Protein AF-A0A7S4PIA4-F1 (afdb_monomer_lite)

Organism: Guillardia theta (NCBI:txid55529)

Structure (mmCIF, N/CA/C/O backbone):
data_AF-A0A7S4PIA4-F1
#
_entry.id   AF-A0A7S4PIA4-F1
#
loop_
_atom_site.group_PDB
_atom_site.id
_atom_site.type_symbol
_atom_site.label_atom_id
_atom_site.label_alt_id
_atom_site.label_comp_id
_atom_site.label_asym_id
_atom_site.label_entity_id
_atom_site.label_seq_id
_atom_site.pdbx_PDB_ins_code
_atom_site.Cartn_x
_atom_site.Cartn_y
_atom_site.Cartn_z
_atom_site.occupancy
_atom_site.B_iso_or_equiv
_atom_site.auth_seq_id
_atom_site.auth_comp_id
_atom_site.auth_asym_id
_atom_site.auth_atom_id
_atom_site.pdbx_PDB_model_num
ATOM 1 N N . PHE A 1 1 ? -6.331 -9.323 -5.954 1.00 91.81 1 PHE A N 1
ATOM 2 C CA . PHE A 1 1 ? -6.943 -8.012 -6.239 1.00 91.81 1 PHE A CA 1
ATOM 3 C C . PHE A 1 1 ? -7.869 -8.054 -7.460 1.00 91.81 1 PHE A C 1
ATOM 5 O O . PHE A 1 1 ? -9.053 -8.269 -7.262 1.00 91.81 1 PHE A O 1
ATOM 12 N N . ASN A 1 2 ? -7.372 -7.998 -8.706 1.00 94.00 2 ASN A N 1
ATOM 13 C CA . ASN A 1 2 ? -8.204 -7.910 -9.931 1.00 94.00 2 ASN A CA 1
ATOM 14 C C . ASN A 1 2 ? -9.262 -9.009 -10.147 1.00 94.00 2 ASN A C 1
ATOM 16 O O . ASN A 1 2 ? -10.185 -8.811 -10.931 1.00 94.00 2 ASN A O 1
ATOM 20 N N . LYS A 1 3 ? -9.094 -10.181 -9.523 1.00 93.38 3 LYS A N 1
ATOM 21 C CA . LYS A 1 3 ? -10.035 -11.311 -9.618 1.00 93.38 3 LYS A CA 1
ATOM 22 C C . LYS A 1 3 ? -11.216 -11.207 -8.646 1.00 93.38 3 LYS A C 1
ATOM 24 O O . LYS A 1 3 ? -12.128 -12.017 -8.730 1.00 93.38 3 LYS A O 1
ATOM 29 N N . VAL A 1 4 ? -11.182 -10.276 -7.693 1.00 88.50 4 VAL A N 1
ATOM 30 C CA . VAL A 1 4 ? -12.232 -10.142 -6.679 1.00 88.50 4 VAL A CA 1
ATOM 31 C C . VAL A 1 4 ? -13.284 -9.168 -7.201 1.00 88.50 4 VAL A C 1
ATOM 33 O O . VAL A 1 4 ? -13.122 -7.956 -7.107 1.00 88.50 4 VAL A O 1
ATOM 36 N N . GLU A 1 5 ? -14.353 -9.711 -7.779 1.00 82.44 5 GLU A N 1
ATOM 37 C CA . GLU A 1 5 ? -15.396 -8.941 -8.480 1.00 82.44 5 GLU A CA 1
ATOM 38 C C . GLU A 1 5 ? -16.212 -8.021 -7.562 1.00 82.44 5 GLU A C 1
ATOM 40 O O . GLU A 1 5 ? -16.793 -7.040 -8.015 1.00 82.44 5 GLU A O 1
ATOM 45 N N . THR A 1 6 ? -16.245 -8.317 -6.263 1.00 80.94 6 THR A N 1
ATOM 46 C CA . THR A 1 6 ? -16.981 -7.530 -5.266 1.00 80.94 6 THR A CA 1
ATOM 47 C C . THR A 1 6 ? -16.238 -6.276 -4.814 1.00 80.94 6 THR A C 1
ATOM 49 O O . THR A 1 6 ? -16.816 -5.468 -4.085 1.00 80.94 6 THR A O 1
ATOM 52 N N . LEU A 1 7 ? -14.973 -6.093 -5.214 1.00 84.19 7 LEU A N 1
ATOM 53 C CA . LEU A 1 7 ? -14.227 -4.888 -4.868 1.00 84.19 7 LEU A CA 1
ATOM 54 C C . LEU A 1 7 ? -14.666 -3.736 -5.784 1.00 84.19 7 LEU A C 1
ATOM 56 O O . LEU A 1 7 ? -14.512 -3.830 -7.001 1.00 84.19 7 LEU A O 1
ATOM 60 N N . PRO A 1 8 ? -15.160 -2.621 -5.227 1.00 84.25 8 PRO A N 1
ATOM 61 C CA . PRO A 1 8 ? -15.533 -1.420 -5.975 1.00 84.25 8 PRO A CA 1
ATOM 62 C C . PRO A 1 8 ? -14.283 -0.600 -6.350 1.00 84.25 8 PRO A C 1
ATOM 64 O O . PRO A 1 8 ? -14.153 0.560 -5.967 1.00 84.25 8 PRO A O 1
ATOM 67 N N . VAL A 1 9 ? -13.340 -1.234 -7.046 1.00 85.81 9 VAL A N 1
ATOM 68 C CA . VAL A 1 9 ? -12.013 -0.710 -7.408 1.00 85.81 9 VAL A CA 1
ATOM 69 C C . VAL A 1 9 ? -11.720 -0.964 -8.876 1.00 85.81 9 VAL A C 1
ATOM 71 O O . VAL A 1 9 ? -12.399 -1.750 -9.542 1.00 85.81 9 VAL A O 1
ATOM 74 N N . ARG A 1 10 ? -10.681 -0.316 -9.400 1.00 88.75 10 ARG A N 1
ATOM 75 C CA . ARG A 1 10 ? -10.236 -0.547 -10.776 1.00 88.75 10 ARG A CA 1
ATOM 76 C C . ARG A 1 10 ? -9.237 -1.676 -10.867 1.00 88.75 10 ARG A C 1
ATOM 78 O O . ARG A 1 10 ? -8.544 -2.002 -9.909 1.00 88.75 10 ARG A O 1
ATOM 85 N N . LYS A 1 11 ? -9.188 -2.288 -12.049 1.00 91.31 11 LYS A N 1
ATOM 86 C CA . LYS A 1 11 ? -8.146 -3.261 -12.358 1.00 91.31 11 LYS A CA 1
ATOM 87 C C . LYS A 1 11 ? -6.815 -2.530 -12.436 1.00 91.31 11 LYS A C 1
ATOM 89 O O . LYS A 1 11 ? -6.721 -1.500 -13.098 1.00 91.31 11 LYS A O 1
ATOM 94 N N . VAL A 1 12 ? -5.820 -3.098 -11.774 1.00 93.88 12 VAL A N 1
ATOM 95 C CA . VAL A 1 12 ? -4.463 -2.556 -11.699 1.00 93.88 12 VAL A CA 1
ATOM 96 C C . VAL A 1 12 ? -3.487 -3.479 -12.414 1.00 93.88 12 VAL A C 1
ATOM 98 O O . VAL A 1 12 ? -3.723 -4.683 -12.523 1.00 93.88 12 VAL A O 1
ATOM 101 N N . GLU A 1 13 ? -2.379 -2.937 -12.881 1.00 95.12 13 GLU A N 1
ATOM 102 C CA . GLU A 1 13 ? -1.274 -3.683 -13.474 1.00 95.12 13 GLU A CA 1
ATOM 103 C C . GLU A 1 13 ? -0.003 -3.323 -12.712 1.00 95.12 13 GLU A C 1
ATOM 105 O O . GLU A 1 13 ? 0.310 -2.146 -12.587 1.00 95.12 13 GLU A O 1
ATOM 110 N N . LEU A 1 14 ? 0.711 -4.323 -12.192 1.00 94.12 14 LEU A N 1
ATOM 111 C CA . LEU A 1 14 ? 2.090 -4.134 -11.747 1.00 94.12 14 LEU A CA 1
ATOM 112 C C . LEU A 1 14 ? 2.987 -4.451 -12.937 1.00 94.12 14 LEU A C 1
ATOM 114 O O . LEU A 1 14 ? 2.878 -5.546 -13.505 1.00 94.12 14 LEU A O 1
ATOM 118 N N . LEU A 1 15 ? 3.824 -3.498 -13.339 1.00 94.50 15 LEU A N 1
ATOM 119 C CA . LEU A 1 15 ? 4.751 -3.709 -14.438 1.00 94.50 15 LEU A CA 1
ATOM 120 C C . LEU A 1 15 ? 5.713 -4.845 -14.101 1.00 94.50 15 LEU A C 1
ATOM 122 O O . LEU A 1 15 ? 6.146 -5.028 -12.965 1.00 94.50 15 LEU A O 1
ATOM 126 N N . ARG A 1 16 ? 6.042 -5.628 -15.125 1.00 92.31 16 ARG A N 1
ATOM 127 C CA . ARG A 1 16 ? 7.099 -6.627 -15.018 1.00 92.31 16 ARG A CA 1
ATOM 128 C C . ARG A 1 16 ? 8.432 -5.931 -15.240 1.00 92.31 16 ARG A C 1
ATOM 130 O O . ARG A 1 16 ? 8.596 -5.281 -16.269 1.00 92.31 16 ARG A O 1
ATOM 137 N N . ALA A 1 17 ? 9.363 -6.143 -14.323 1.00 90.88 17 ALA A N 1
ATOM 138 C CA . ALA A 1 17 ? 10.766 -5.828 -14.522 1.00 90.88 17 ALA A CA 1
ATOM 139 C C . ALA A 1 17 ? 11.531 -7.094 -14.936 1.00 90.88 17 ALA A C 1
ATOM 141 O O . ALA A 1 17 ? 11.165 -8.211 -14.557 1.00 90.88 17 ALA A O 1
ATOM 142 N N . CYS A 1 18 ? 12.595 -6.925 -15.711 1.00 93.56 18 CYS A N 1
ATOM 143 C CA . CYS A 1 18 ? 13.596 -7.959 -15.949 1.00 93.56 18 CYS A CA 1
ATOM 144 C C . CYS A 1 18 ? 14.993 -7.418 -15.656 1.00 93.56 18 CYS A C 1
ATOM 146 O O . CYS A 1 18 ? 15.260 -6.235 -15.864 1.00 93.56 18 CYS A O 1
ATOM 148 N N . VAL A 1 19 ? 15.885 -8.302 -15.213 1.00 93.62 19 VAL A N 1
ATOM 149 C CA . VAL A 1 19 ? 17.307 -7.988 -15.077 1.00 93.62 19 VAL A CA 1
ATOM 150 C C . VAL A 1 19 ? 17.965 -8.141 -16.446 1.00 93.62 19 VAL A C 1
ATOM 152 O O . VAL A 1 19 ? 17.811 -9.172 -17.101 1.00 93.62 19 VAL A O 1
ATOM 155 N N . LEU A 1 20 ? 18.667 -7.102 -16.883 1.00 92.50 20 LEU A N 1
ATOM 156 C CA . LEU A 1 20 ? 19.499 -7.092 -18.074 1.00 92.50 20 LEU A CA 1
ATOM 157 C C . LEU A 1 20 ? 20.960 -7.014 -17.644 1.00 92.50 20 LEU A C 1
ATOM 159 O O . LEU A 1 20 ? 21.358 -6.076 -16.959 1.00 92.50 20 LEU A O 1
ATOM 163 N N . GLU A 1 21 ? 21.747 -7.981 -18.087 1.00 92.12 21 GLU A N 1
ATOM 164 C CA . GLU A 1 21 ? 23.192 -7.992 -17.908 1.00 92.12 21 GLU A CA 1
ATOM 165 C C . GLU A 1 21 ? 23.873 -7.469 -19.173 1.00 92.12 21 GLU A C 1
ATOM 167 O O . GLU A 1 21 ? 23.553 -7.895 -20.285 1.00 92.12 21 GLU A O 1
ATOM 172 N N . MET A 1 22 ? 24.787 -6.515 -19.006 1.00 85.50 22 MET A N 1
ATOM 173 C CA . MET A 1 22 ? 25.505 -5.875 -20.103 1.00 85.50 22 MET A CA 1
ATOM 174 C C . MET A 1 22 ? 27.016 -6.021 -19.905 1.00 85.50 22 MET A C 1
ATOM 176 O O . MET A 1 22 ? 27.578 -5.548 -18.917 1.00 85.50 22 MET A O 1
ATOM 180 N N . GLU A 1 23 ? 27.682 -6.613 -20.894 1.00 78.56 23 GLU A N 1
ATOM 181 C CA . GLU A 1 23 ? 29.137 -6.802 -20.936 1.00 78.56 23 GLU A CA 1
ATOM 182 C C . GLU A 1 23 ? 29.754 -5.841 -21.961 1.00 78.56 23 GLU A C 1
ATOM 184 O O . GLU A 1 23 ? 29.823 -6.148 -23.150 1.00 78.56 23 GLU A O 1
ATOM 189 N N . TRP A 1 24 ? 30.091 -4.617 -21.539 1.00 69.94 24 TRP A N 1
ATOM 190 C CA . TRP A 1 24 ? 30.536 -3.578 -22.483 1.00 69.94 24 TRP A CA 1
ATOM 191 C C . TRP A 1 24 ? 32.041 -3.301 -22.413 1.00 69.94 24 TRP A C 1
ATOM 193 O O . TRP A 1 24 ? 32.627 -3.108 -23.471 1.00 69.94 24 TRP A O 1
ATOM 203 N N . ASP A 1 25 ? 32.663 -3.309 -21.224 1.00 64.50 25 ASP A N 1
ATOM 204 C CA . ASP A 1 25 ? 34.140 -3.291 -21.062 1.00 64.50 25 ASP A CA 1
ATOM 205 C C . ASP A 1 25 ? 34.617 -3.379 -19.584 1.00 64.50 25 ASP A C 1
ATOM 207 O O . ASP A 1 25 ? 35.729 -2.970 -19.247 1.00 64.50 25 ASP A O 1
ATOM 211 N N . SER A 1 26 ? 33.770 -3.815 -18.640 1.00 64.81 26 SER A N 1
ATOM 212 C CA . SER A 1 26 ? 34.097 -3.832 -17.202 1.00 64.81 26 SER A CA 1
ATOM 213 C C . SER A 1 26 ? 34.467 -5.230 -16.711 1.00 64.81 26 SER A C 1
ATOM 215 O O . SER A 1 26 ? 33.904 -6.223 -17.155 1.00 64.81 26 SER A O 1
ATOM 217 N N . ALA A 1 27 ? 35.385 -5.310 -15.739 1.00 74.62 27 ALA A N 1
ATOM 218 C CA . ALA A 1 27 ? 35.777 -6.570 -15.092 1.00 74.62 27 ALA A CA 1
ATOM 219 C C . ALA A 1 27 ? 34.631 -7.252 -14.314 1.00 74.62 27 ALA A C 1
ATOM 221 O O . ALA A 1 27 ? 34.761 -8.410 -13.929 1.00 74.62 27 ALA A O 1
ATOM 222 N N . LEU A 1 28 ? 33.533 -6.528 -14.076 1.00 79.12 28 LEU A N 1
ATOM 223 C CA . LEU A 1 28 ? 32.305 -7.028 -13.469 1.00 79.12 28 LEU A CA 1
ATOM 224 C C . LEU A 1 28 ? 31.117 -6.730 -14.395 1.00 79.12 28 LEU A C 1
ATOM 226 O O . LEU A 1 28 ? 31.091 -5.644 -14.991 1.00 79.12 28 LEU A O 1
ATOM 230 N N . PRO A 1 29 ? 30.146 -7.649 -14.512 1.00 81.38 29 PRO A N 1
ATOM 231 C CA . PRO A 1 29 ? 28.940 -7.425 -15.298 1.00 81.38 29 PRO A CA 1
ATOM 232 C C . PRO A 1 29 ? 28.111 -6.277 -14.715 1.00 81.38 29 PRO A C 1
ATOM 234 O O . PRO A 1 29 ? 27.964 -6.151 -13.499 1.00 81.38 29 PRO A O 1
ATOM 237 N N . GLN A 1 30 ? 27.571 -5.418 -15.583 1.00 86.31 30 GLN A N 1
ATOM 238 C CA . GLN A 1 30 ? 26.649 -4.361 -15.167 1.00 86.31 30 GLN A CA 1
ATOM 239 C C . GLN A 1 30 ? 25.216 -4.874 -15.278 1.00 86.31 30 GLN A C 1
ATOM 241 O O . GLN A 1 30 ? 24.756 -5.214 -16.370 1.00 86.31 30 GLN A O 1
ATOM 246 N N . LEU A 1 31 ? 24.525 -4.927 -14.139 1.00 89.31 31 LEU A N 1
ATOM 247 C CA . LEU A 1 31 ? 23.130 -5.339 -14.049 1.00 89.31 31 LEU A CA 1
ATOM 248 C C . LEU A 1 31 ? 22.215 -4.113 -14.057 1.00 89.31 31 LEU A C 1
ATOM 250 O O . LEU A 1 31 ? 22.428 -3.152 -13.319 1.00 89.31 31 LEU A O 1
ATOM 254 N N . TYR A 1 32 ? 21.169 -4.173 -14.871 1.00 88.81 32 TYR A N 1
ATOM 255 C CA . TYR A 1 32 ? 20.140 -3.147 -14.978 1.00 88.81 32 TYR A CA 1
ATOM 256 C C . TYR A 1 32 ? 18.768 -3.768 -14.768 1.00 88.81 32 TYR A C 1
ATOM 258 O O . TYR A 1 32 ? 18.503 -4.871 -15.239 1.00 88.81 32 TYR A O 1
ATOM 266 N N . LEU A 1 33 ? 17.866 -3.033 -14.128 1.00 91.19 33 LEU A N 1
ATOM 267 C CA . LEU A 1 33 ? 16.444 -3.349 -14.167 1.00 91.19 33 LEU A CA 1
ATOM 268 C C . LEU A 1 33 ? 15.815 -2.627 -15.355 1.00 91.19 33 LEU A C 1
ATOM 270 O O . LEU A 1 33 ? 15.993 -1.423 -15.535 1.00 91.19 33 LEU A O 1
ATOM 274 N N . VAL A 1 34 ? 15.096 -3.381 -16.179 1.00 93.62 34 VAL A N 1
ATOM 275 C CA . VAL A 1 34 ? 14.397 -2.865 -17.355 1.00 93.62 34 VAL A CA 1
ATOM 276 C C . VAL A 1 34 ? 12.913 -3.160 -17.215 1.00 93.62 34 VAL A C 1
ATOM 278 O O . VAL A 1 34 ? 12.515 -4.285 -16.913 1.00 93.62 34 VAL A O 1
ATOM 281 N N . GLU A 1 35 ? 12.094 -2.149 -17.474 1.00 94.06 35 GLU A N 1
ATOM 282 C CA . GLU A 1 35 ? 10.637 -2.206 -17.407 1.00 94.06 35 GLU A CA 1
ATOM 283 C C . GLU A 1 35 ? 10.003 -1.550 -18.646 1.00 94.06 35 GLU A C 1
ATOM 285 O O . GLU A 1 35 ? 10.649 -0.744 -19.326 1.00 94.06 35 GLU A O 1
ATOM 290 N N . PRO A 1 36 ? 8.741 -1.875 -18.980 1.00 92.88 36 PRO A N 1
ATOM 291 C CA . PRO A 1 36 ? 8.010 -1.161 -20.016 1.00 92.88 36 PRO A CA 1
ATOM 292 C C . PRO A 1 36 ? 7.906 0.334 -19.704 1.00 92.88 36 PRO A C 1
ATOM 294 O O . PRO A 1 36 ? 7.438 0.723 -18.637 1.00 92.88 36 PRO A O 1
ATOM 297 N N . PHE A 1 37 ? 8.262 1.178 -20.672 1.00 90.31 37 PHE A N 1
ATOM 298 C CA . PHE A 1 37 ? 8.067 2.616 -20.534 1.00 90.31 37 PHE A CA 1
ATOM 299 C C . PHE A 1 37 ? 6.570 2.952 -20.426 1.00 90.31 37 PHE A C 1
ATOM 301 O O . PHE A 1 37 ? 5.754 2.526 -21.249 1.00 90.31 37 PHE A O 1
ATOM 308 N N . LEU A 1 38 ? 6.207 3.737 -19.411 1.00 86.38 38 LEU A N 1
ATOM 309 C CA . LEU A 1 38 ? 4.844 4.222 -19.200 1.00 86.38 38 LEU A CA 1
ATOM 310 C C . LEU A 1 38 ? 4.529 5.382 -20.161 1.00 86.38 38 LEU A C 1
ATOM 312 O O . LEU A 1 38 ? 4.518 6.552 -19.769 1.00 86.38 38 LEU A O 1
ATOM 316 N N . ASP A 1 39 ? 4.265 5.050 -21.426 1.00 80.31 39 ASP A N 1
ATOM 317 C CA . ASP A 1 39 ? 3.941 5.999 -22.501 1.00 80.31 39 ASP A CA 1
ATOM 318 C C . ASP A 1 39 ? 2.448 6.348 -22.550 1.00 80.31 39 ASP A C 1
ATOM 320 O O . ASP A 1 39 ? 1.719 6.027 -23.490 1.00 80.31 39 ASP A O 1
ATOM 324 N N . ASP A 1 40 ? 1.950 6.970 -21.489 1.00 74.81 40 ASP A N 1
ATOM 325 C CA . ASP A 1 40 ? 0.687 7.687 -21.565 1.00 74.81 40 ASP A CA 1
ATOM 326 C C . ASP A 1 40 ? 0.866 9.135 -21.091 1.00 74.81 40 ASP A C 1
ATOM 328 O O . ASP A 1 40 ? 1.781 9.467 -20.330 1.00 74.81 40 ASP A O 1
ATOM 332 N N . ASN A 1 41 ? 0.001 10.022 -21.581 1.00 79.44 41 ASN A N 1
ATOM 333 C CA . ASN A 1 41 ? 0.046 11.452 -21.264 1.00 79.44 41 ASN A CA 1
ATOM 334 C C . ASN A 1 41 ? -0.431 11.764 -19.833 1.00 79.44 41 ASN A C 1
ATOM 336 O O . ASN A 1 41 ? -0.645 12.933 -19.507 1.00 79.44 41 ASN A O 1
ATOM 340 N N . THR A 1 42 ? -0.644 10.755 -18.981 1.00 76.06 42 THR A N 1
ATOM 341 C CA . THR A 1 42 ? -1.002 10.991 -17.583 1.00 76.06 42 THR A CA 1
ATOM 342 C C . THR A 1 42 ? 0.256 11.275 -16.756 1.00 76.06 42 THR A C 1
ATOM 344 O O . THR A 1 42 ? 1.348 10.787 -17.073 1.00 76.06 42 THR A O 1
ATOM 347 N N . PRO A 1 43 ? 0.159 12.116 -15.714 1.00 75.88 43 PRO A N 1
ATOM 348 C CA . PRO A 1 43 ? 1.290 12.357 -14.833 1.00 75.88 43 PRO A CA 1
ATOM 349 C C . PRO A 1 43 ? 1.653 11.080 -14.068 1.00 75.88 43 PRO A C 1
ATOM 351 O O . PRO A 1 43 ? 0.776 10.315 -13.661 1.00 75.88 43 PRO A O 1
ATOM 354 N N . PHE A 1 44 ? 2.951 10.875 -13.844 1.00 80.88 44 PHE A N 1
ATOM 355 C CA . PHE A 1 44 ? 3.420 9.883 -12.881 1.00 80.88 44 PHE A CA 1
ATOM 356 C C . PHE A 1 44 ? 3.054 10.344 -11.468 1.00 80.88 44 PHE A C 1
ATOM 358 O O . PHE A 1 44 ? 3.205 11.520 -11.129 1.00 80.88 44 PHE A O 1
ATOM 365 N N . ARG A 1 45 ? 2.551 9.420 -10.655 1.00 78.81 45 ARG A N 1
ATOM 366 C CA . ARG A 1 45 ? 1.971 9.688 -9.343 1.00 78.81 45 ARG A CA 1
ATOM 367 C C . ARG A 1 45 ? 2.451 8.668 -8.321 1.00 78.81 45 ARG A C 1
ATOM 369 O O . ARG A 1 45 ? 2.507 7.483 -8.625 1.00 78.81 45 ARG A O 1
ATOM 376 N N . LYS A 1 46 ? 2.750 9.132 -7.106 1.00 79.38 46 LYS A N 1
ATOM 377 C CA . LYS A 1 46 ? 3.056 8.292 -5.939 1.00 79.38 46 LYS A CA 1
ATOM 378 C C . LYS A 1 46 ? 1.869 8.379 -4.983 1.00 79.38 46 LYS A C 1
ATOM 380 O O . LYS A 1 46 ? 1.581 9.441 -4.436 1.00 79.38 46 LYS A O 1
ATOM 385 N N . PHE A 1 47 ? 1.125 7.284 -4.863 1.00 79.19 47 PHE A N 1
ATOM 386 C CA . PHE A 1 47 ? -0.180 7.235 -4.195 1.00 79.19 47 PHE A CA 1
ATOM 387 C C . PHE A 1 47 ? -0.072 6.954 -2.695 1.00 79.19 47 PHE A C 1
ATOM 389 O O . PHE A 1 47 ? -0.894 7.432 -1.910 1.00 79.19 47 PHE A O 1
ATOM 396 N N . ASN A 1 48 ? 0.950 6.199 -2.301 1.00 81.00 48 ASN A N 1
ATOM 397 C CA . ASN A 1 48 ? 1.402 6.051 -0.926 1.00 81.00 48 ASN A CA 1
ATOM 398 C C . ASN A 1 48 ? 2.926 5.882 -0.901 1.00 81.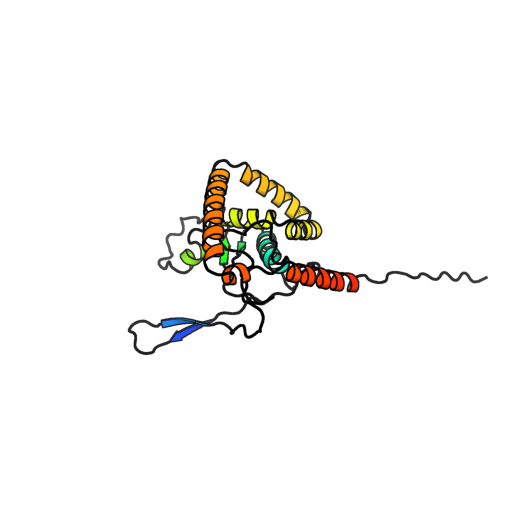00 48 ASN A C 1
ATOM 400 O O . ASN A 1 48 ? 3.560 5.794 -1.948 1.00 81.00 48 ASN A O 1
ATOM 404 N N . ASN A 1 49 ? 3.513 5.898 0.292 1.00 77.00 49 ASN A N 1
ATOM 405 C CA . ASN A 1 49 ? 4.945 5.700 0.483 1.00 77.00 49 ASN A CA 1
ATOM 406 C C . ASN A 1 49 ? 5.192 4.431 1.305 1.00 77.00 49 ASN A C 1
ATOM 408 O O . ASN A 1 49 ? 4.295 3.966 2.013 1.00 77.00 49 ASN A O 1
ATOM 412 N N . ASN A 1 50 ? 6.412 3.911 1.245 1.00 71.25 50 ASN A N 1
ATOM 413 C CA . ASN A 1 50 ? 6.865 2.807 2.084 1.00 71.25 50 ASN A CA 1
ATOM 414 C C . ASN A 1 50 ? 7.051 3.205 3.552 1.00 71.25 50 ASN A C 1
ATOM 416 O O . ASN A 1 50 ? 6.984 2.350 4.424 1.00 71.25 50 ASN A O 1
ATOM 420 N N . GLU A 1 51 ? 7.231 4.489 3.845 1.00 68.75 51 GLU A N 1
ATOM 421 C CA . GLU A 1 51 ? 7.347 4.952 5.225 1.00 68.75 51 GLU A CA 1
ATOM 422 C C . GLU A 1 51 ? 6.040 5.519 5.766 1.00 68.75 51 GLU A C 1
ATOM 424 O O . GLU A 1 51 ? 5.626 5.233 6.881 1.00 68.75 51 GLU A O 1
ATOM 429 N N . TYR A 1 52 ? 5.375 6.374 4.996 1.00 69.44 52 TYR A N 1
ATOM 430 C CA . TYR A 1 52 ? 4.286 7.186 5.520 1.00 69.44 52 TYR A CA 1
ATOM 431 C C . TYR A 1 52 ? 3.310 7.599 4.433 1.00 69.44 52 TYR A C 1
ATOM 433 O O . TYR A 1 52 ? 3.701 8.067 3.367 1.00 69.44 52 TYR A O 1
ATOM 441 N N . VAL A 1 53 ? 2.020 7.518 4.741 1.00 63.09 53 VAL A N 1
ATOM 442 C CA . VAL A 1 53 ? 0.975 8.057 3.874 1.00 63.09 53 VAL A CA 1
ATOM 443 C C . VAL A 1 53 ? 0.565 9.430 4.405 1.00 63.09 53 VAL A C 1
ATOM 445 O O . VAL A 1 53 ? 0.043 9.500 5.520 1.00 63.09 53 VAL A O 1
ATOM 448 N N . PRO A 1 54 ? 0.773 10.530 3.651 1.00 56.81 54 PRO A N 1
ATOM 449 C CA . PRO A 1 54 ? 0.252 11.836 4.030 1.00 56.81 54 PRO A CA 1
ATOM 450 C C . PRO A 1 54 ? -1.260 11.768 4.253 1.00 56.81 54 PRO A C 1
ATOM 452 O O . PRO A 1 54 ? -2.025 11.402 3.363 1.00 56.81 54 PRO A O 1
ATOM 455 N N . GLY A 1 55 ? -1.686 12.086 5.475 1.00 53.97 55 GLY A N 1
ATOM 456 C CA . GLY A 1 55 ? -3.089 12.011 5.870 1.00 53.97 55 GLY A CA 1
ATOM 457 C C . GLY A 1 55 ? -4.013 13.011 5.152 1.00 53.97 55 GLY A C 1
ATOM 458 O O . GLY A 1 55 ? -3.585 14.001 4.560 1.00 53.97 55 GLY A O 1
ATOM 459 N N . GLN A 1 56 ? -5.318 12.742 5.287 1.00 45.44 56 GLN A N 1
ATOM 460 C CA . GLN A 1 56 ? -6.514 13.473 4.816 1.00 45.44 56 GLN A CA 1
ATOM 461 C C . GLN A 1 56 ? -6.715 13.684 3.313 1.00 45.44 56 GLN A C 1
ATOM 463 O O . GLN A 1 56 ? -7.869 13.760 2.889 1.00 45.44 56 GLN A O 1
ATOM 468 N N . GLN A 1 57 ? -5.666 13.727 2.501 1.00 45.00 57 GLN A N 1
ATOM 469 C CA . GLN A 1 57 ? -5.815 13.740 1.049 1.00 45.00 57 GLN A CA 1
ATOM 470 C C . GLN A 1 57 ? -5.750 12.299 0.560 1.00 45.00 57 GLN A C 1
ATOM 472 O O . GLN A 1 57 ? -4.709 11.805 0.146 1.00 45.00 57 GLN A O 1
ATOM 477 N N . ALA A 1 58 ? -6.875 11.589 0.680 1.00 47.41 58 ALA A N 1
ATOM 478 C CA . ALA A 1 58 ? -7.044 10.371 -0.092 1.00 47.41 58 ALA A CA 1
ATOM 479 C C . ALA A 1 58 ? -6.916 10.768 -1.560 1.00 47.41 58 ALA A C 1
ATOM 481 O O . ALA A 1 58 ? -7.603 11.660 -2.046 1.00 47.41 58 ALA A O 1
ATOM 482 N N . VAL A 1 59 ? -5.955 10.155 -2.218 1.00 63.81 59 VAL A N 1
ATOM 483 C CA . VAL A 1 59 ? -5.549 10.552 -3.553 1.00 63.81 59 VAL A CA 1
ATOM 484 C C . VAL A 1 59 ? -6.383 9.795 -4.575 1.00 63.81 59 VAL A C 1
ATOM 486 O O . VAL A 1 59 ? -6.951 10.381 -5.486 1.00 63.81 59 VAL A O 1
ATOM 489 N N . GLN A 1 60 ? -6.506 8.487 -4.351 1.00 72.81 60 GLN A N 1
ATOM 490 C CA . GLN A 1 60 ? -7.357 7.529 -5.048 1.00 72.81 60 GLN A CA 1
ATOM 491 C C . GLN A 1 60 ? -7.547 6.325 -4.109 1.00 72.81 60 GLN A C 1
ATOM 493 O O . GLN A 1 60 ? -6.624 5.955 -3.377 1.00 72.81 60 GLN A O 1
ATOM 498 N N . ASN A 1 61 ? -8.725 5.704 -4.100 1.00 84.19 61 ASN A N 1
ATOM 499 C CA . ASN A 1 61 ? -9.006 4.566 -3.222 1.00 84.19 61 ASN A CA 1
ATOM 500 C C . ASN A 1 61 ? -8.378 3.271 -3.756 1.00 84.19 61 ASN A C 1
ATOM 502 O O . ASN A 1 61 ? -7.887 2.476 -2.966 1.00 84.19 61 ASN A O 1
ATOM 506 N N . THR A 1 62 ? -8.356 3.049 -5.070 1.00 89.94 62 THR A N 1
ATOM 507 C CA . THR A 1 62 ? -7.878 1.805 -5.700 1.00 89.94 62 THR A CA 1
ATOM 508 C C . THR A 1 62 ? -6.414 1.493 -5.352 1.00 89.94 62 THR A C 1
ATOM 510 O O . THR A 1 62 ? -6.168 0.376 -4.889 1.00 89.94 62 THR A O 1
ATOM 513 N N . PRO A 1 63 ? -5.447 2.427 -5.493 1.00 89.12 63 PRO A N 1
ATOM 514 C CA . PRO A 1 63 ? -4.050 2.183 -5.119 1.00 89.12 63 PRO A CA 1
ATOM 515 C C . PRO A 1 63 ? -3.884 1.863 -3.627 1.00 89.12 63 PRO A C 1
ATOM 517 O O . PRO A 1 63 ? -3.188 0.925 -3.256 1.00 89.12 63 PRO A O 1
ATOM 520 N N . ASN A 1 64 ? -4.583 2.588 -2.753 1.00 89.69 64 ASN A N 1
ATOM 521 C CA . ASN A 1 64 ? -4.459 2.406 -1.304 1.00 89.69 64 ASN A CA 1
ATOM 522 C C . ASN A 1 64 ? -5.223 1.174 -0.793 1.00 89.69 64 ASN A C 1
ATOM 524 O O . ASN A 1 64 ? -4.822 0.530 0.178 1.00 89.69 64 ASN A O 1
ATOM 528 N N . MET A 1 65 ? -6.291 0.785 -1.487 1.00 92.06 65 MET A N 1
ATOM 529 C CA . MET A 1 65 ? -6.997 -0.465 -1.242 1.00 92.06 65 MET A CA 1
ATOM 530 C C . MET A 1 65 ? -6.184 -1.671 -1.709 1.00 92.06 65 MET A C 1
ATOM 532 O O . MET A 1 65 ? -6.347 -2.739 -1.129 1.00 92.06 65 MET A O 1
ATOM 536 N N . LEU A 1 66 ? -5.295 -1.533 -2.701 1.00 94.38 66 LEU A N 1
ATOM 537 C CA . LEU A 1 66 ? -4.342 -2.589 -3.061 1.00 94.38 66 LEU A CA 1
ATOM 538 C C . LEU A 1 66 ? -3.398 -2.906 -1.891 1.00 94.38 66 LEU A C 1
ATOM 540 O O . LEU A 1 66 ? -3.190 -4.082 -1.593 1.00 94.38 66 LEU A O 1
ATOM 544 N N . SER A 1 67 ? -2.907 -1.882 -1.188 1.00 93.75 67 SER A N 1
ATOM 545 C CA . SER A 1 67 ? -2.082 -2.047 0.016 1.00 93.75 67 SER A CA 1
ATOM 546 C C . SER A 1 67 ? -2.839 -2.751 1.149 1.00 93.75 67 SER A C 1
ATOM 548 O O . SER A 1 67 ? -2.381 -3.766 1.669 1.00 93.75 67 SER A O 1
ATOM 550 N N . LEU A 1 68 ? -4.051 -2.295 1.494 1.00 94.19 68 LEU A N 1
ATOM 551 C CA . LEU A 1 68 ? -4.866 -2.981 2.512 1.00 94.19 68 LEU A CA 1
ATOM 552 C C . LEU A 1 68 ? -5.289 -4.390 2.073 1.00 94.19 68 LEU A C 1
ATOM 554 O O . LEU A 1 68 ? -5.358 -5.301 2.897 1.00 94.19 68 LEU A O 1
ATOM 558 N N . PHE A 1 69 ? -5.539 -4.598 0.777 1.00 95.81 69 PHE A N 1
ATOM 559 C CA . PHE A 1 69 ? -5.824 -5.918 0.228 1.00 95.81 69 PHE A CA 1
ATOM 560 C C . PHE A 1 69 ? -4.657 -6.870 0.462 1.00 95.81 69 PHE A C 1
ATOM 562 O O . PHE A 1 69 ? -4.897 -7.989 0.906 1.00 95.81 69 PHE A O 1
ATOM 569 N N . SER A 1 70 ? -3.415 -6.465 0.167 1.00 95.19 70 SER A N 1
ATOM 570 C CA . SER A 1 70 ? -2.259 -7.346 0.362 1.00 95.19 70 SER A CA 1
ATOM 571 C C . SER A 1 70 ? -2.112 -7.722 1.833 1.00 95.19 70 SER A C 1
ATOM 573 O O . SER A 1 70 ? -1.948 -8.899 2.136 1.00 95.19 70 SER A O 1
ATOM 575 N N . TYR A 1 71 ? -2.277 -6.754 2.738 1.00 95.00 71 TYR A N 1
ATOM 576 C CA . TYR A 1 71 ? -2.197 -6.970 4.180 1.00 95.00 71 TYR A CA 1
ATOM 577 C C . TYR A 1 71 ? -3.264 -7.950 4.670 1.00 95.00 71 TYR A C 1
ATOM 579 O O . TYR A 1 71 ? -2.964 -8.954 5.309 1.00 95.00 71 TYR A O 1
ATOM 587 N N . PHE A 1 72 ? -4.525 -7.725 4.307 1.00 94.50 72 PHE A N 1
ATOM 588 C CA . PHE A 1 72 ? -5.615 -8.597 4.731 1.00 94.50 72 PHE A CA 1
ATOM 589 C C . PHE A 1 72 ? -5.627 -9.961 4.050 1.00 94.50 72 PHE A C 1
ATOM 591 O O . PHE A 1 72 ? -6.179 -10.901 4.619 1.00 94.50 72 PHE A O 1
ATOM 598 N N . HIS A 1 73 ? -5.122 -10.072 2.824 1.00 94.00 73 HIS A N 1
ATOM 599 C CA . HIS A 1 73 ? -5.139 -11.320 2.064 1.00 94.00 73 HIS A CA 1
ATOM 600 C C . HIS A 1 73 ? -3.930 -12.210 2.356 1.00 94.00 73 HIS A C 1
ATOM 602 O O . HIS A 1 73 ? -4.017 -13.415 2.164 1.00 94.00 73 HIS A O 1
ATOM 608 N N . SER A 1 74 ? -2.833 -11.626 2.837 1.00 92.19 74 SER A N 1
ATOM 609 C CA . SER A 1 74 ? -1.655 -12.350 3.326 1.00 92.19 74 SER A CA 1
ATOM 610 C C . SER A 1 74 ? -1.750 -12.717 4.810 1.00 92.19 74 SER A C 1
ATOM 612 O O . SER A 1 74 ? -0.733 -13.026 5.414 1.00 92.19 74 SER A O 1
ATOM 614 N N . ASP A 1 75 ? -2.932 -12.620 5.428 1.00 91.75 75 ASP A N 1
ATOM 615 C CA . ASP A 1 75 ? -3.117 -12.803 6.875 1.00 91.75 75 ASP A CA 1
ATOM 616 C C . ASP A 1 75 ? -2.124 -11.982 7.713 1.00 91.75 75 ASP A C 1
ATOM 618 O O . ASP A 1 75 ? -1.514 -12.452 8.675 1.00 91.75 75 ASP A O 1
ATOM 622 N N . ARG A 1 76 ? -2.002 -10.704 7.334 1.00 90.75 76 ARG A N 1
ATOM 623 C CA . ARG A 1 76 ? -1.180 -9.674 7.981 1.00 90.75 76 ARG A CA 1
ATOM 624 C C . ARG A 1 76 ? 0.328 -9.903 7.857 1.00 90.75 76 ARG A C 1
ATOM 626 O O . ARG A 1 76 ? 1.080 -9.195 8.516 1.00 90.75 76 ARG A O 1
ATOM 633 N N . GLN A 1 77 ? 0.757 -10.831 6.998 1.00 89.25 77 GLN A N 1
ATOM 634 C CA . GLN A 1 77 ? 2.173 -11.139 6.804 1.00 89.25 77 GLN A CA 1
ATOM 635 C C . GLN A 1 77 ? 2.890 -10.174 5.866 1.00 89.25 77 GLN A C 1
ATOM 637 O O . GLN A 1 77 ? 4.094 -9.994 5.998 1.00 89.25 77 GLN A O 1
ATOM 642 N N . LEU A 1 78 ? 2.176 -9.550 4.927 1.00 90.44 78 LEU A N 1
ATOM 643 C CA . LEU A 1 78 ? 2.789 -8.763 3.861 1.00 90.44 78 LEU A CA 1
ATOM 644 C C . LEU A 1 78 ? 1.990 -7.502 3.529 1.00 90.44 78 LEU A C 1
ATOM 646 O O . LEU A 1 78 ? 0.798 -7.547 3.211 1.00 90.44 78 LEU A O 1
ATOM 650 N N . LEU A 1 79 ? 2.676 -6.363 3.513 1.00 92.31 79 LEU A N 1
ATOM 651 C CA . LEU A 1 79 ? 2.131 -5.084 3.073 1.00 92.31 79 LEU A CA 1
ATOM 652 C C . LEU A 1 79 ? 2.850 -4.613 1.807 1.00 92.31 79 LEU A C 1
ATOM 654 O O . LEU A 1 79 ? 4.038 -4.316 1.845 1.00 92.31 79 LEU A O 1
ATOM 658 N N . LEU A 1 80 ? 2.106 -4.504 0.707 1.00 92.56 80 LEU A N 1
ATOM 659 C CA . LEU A 1 80 ? 2.531 -3.824 -0.509 1.00 92.56 80 LEU A CA 1
ATOM 660 C C . LEU A 1 80 ? 2.326 -2.322 -0.305 1.00 92.56 80 LEU A C 1
ATOM 662 O O . LEU A 1 80 ? 1.213 -1.866 -0.033 1.00 92.56 80 LEU A O 1
ATOM 666 N N . CYS A 1 81 ? 3.391 -1.555 -0.449 1.00 88.69 81 CYS A N 1
ATOM 667 C CA . CYS A 1 81 ? 3.417 -0.105 -0.322 1.00 88.69 81 CYS A CA 1
ATOM 668 C C . CYS A 1 81 ? 4.273 0.489 -1.446 1.00 88.69 81 CYS A C 1
ATOM 670 O O . CYS A 1 81 ? 4.596 -0.199 -2.414 1.00 88.69 81 CYS A O 1
ATOM 672 N N . ASP A 1 82 ? 4.563 1.781 -1.346 1.00 86.69 82 ASP A N 1
ATOM 673 C CA . ASP A 1 82 ? 5.170 2.554 -2.428 1.00 86.69 82 ASP A CA 1
ATOM 674 C C . ASP A 1 82 ? 4.423 2.394 -3.761 1.00 86.69 82 ASP A C 1
ATOM 676 O O . ASP A 1 82 ? 4.984 2.145 -4.824 1.00 86.69 82 ASP A O 1
ATOM 680 N N . VAL A 1 83 ? 3.090 2.457 -3.696 1.00 89.00 83 VAL A N 1
ATOM 681 C CA . VAL A 1 83 ? 2.264 2.332 -4.894 1.00 89.00 83 VAL A CA 1
ATOM 682 C C . VAL A 1 83 ? 2.442 3.599 -5.718 1.00 89.00 83 VAL A C 1
ATOM 684 O O . VAL A 1 83 ? 1.940 4.663 -5.347 1.00 89.00 83 VAL A O 1
ATOM 687 N N . GLN A 1 84 ? 3.133 3.479 -6.848 1.00 85.38 84 GLN A N 1
ATOM 688 C CA . GLN A 1 84 ? 3.461 4.591 -7.733 1.00 85.38 84 GLN A CA 1
ATOM 689 C C . GLN A 1 84 ? 3.375 4.190 -9.207 1.00 85.38 84 GLN A C 1
ATOM 691 O O . GLN A 1 84 ? 3.544 3.027 -9.558 1.00 85.38 84 GLN A O 1
ATOM 696 N N . GLY A 1 85 ? 3.061 5.137 -10.088 1.00 87.19 85 GLY A N 1
ATOM 697 C CA . GLY A 1 85 ? 2.932 4.884 -11.520 1.00 87.19 85 GLY A CA 1
ATOM 698 C C . GLY A 1 85 ? 1.996 5.853 -12.232 1.00 87.19 85 GLY A C 1
ATOM 699 O O . GLY A 1 85 ? 1.788 6.983 -11.795 1.00 87.19 85 GLY A O 1
ATOM 700 N N . LYS A 1 86 ? 1.417 5.406 -13.347 1.00 86.44 86 LYS A N 1
ATOM 701 C CA . LYS A 1 86 ? 0.497 6.191 -14.180 1.00 86.44 86 LYS A CA 1
ATOM 702 C C . LYS A 1 86 ? -0.892 5.556 -14.192 1.00 86.44 86 LYS A C 1
ATOM 704 O O . LYS A 1 86 ? -1.059 4.395 -14.569 1.00 86.44 86 LYS A O 1
ATOM 709 N N . LYS A 1 87 ? -1.903 6.316 -13.757 1.00 83.44 87 LYS A N 1
ATOM 710 C CA . LYS A 1 87 ? -3.300 5.869 -13.596 1.00 83.44 87 LYS A CA 1
ATOM 711 C C . LYS A 1 87 ? -3.420 4.586 -12.746 1.00 83.44 87 LYS A C 1
ATOM 713 O O . LYS A 1 87 ? -3.384 4.680 -11.528 1.00 83.44 87 LYS A O 1
ATOM 718 N N . TYR A 1 88 ? -3.541 3.408 -13.368 1.00 88.56 88 TYR A N 1
ATOM 719 C CA . TYR A 1 88 ? -3.636 2.100 -12.689 1.00 88.56 88 TYR A CA 1
ATOM 720 C C . TYR A 1 88 ? -2.534 1.117 -13.109 1.00 88.56 88 TYR A C 1
ATOM 722 O O . TYR A 1 88 ? -2.651 -0.086 -12.872 1.00 88.56 88 TYR A O 1
ATOM 730 N N . LYS A 1 89 ? -1.480 1.618 -13.757 1.00 92.19 89 LYS A N 1
ATOM 731 C CA . LYS A 1 89 ? -0.255 0.876 -14.048 1.00 92.19 89 LYS A CA 1
ATOM 732 C C . LYS A 1 89 ? 0.807 1.336 -13.070 1.00 92.19 89 LYS A C 1
ATOM 734 O O . LYS A 1 89 ? 1.222 2.495 -13.120 1.00 92.19 89 LYS A O 1
ATOM 739 N N . PHE A 1 90 ? 1.197 0.450 -12.172 1.00 92.50 90 PHE A N 1
ATOM 740 C CA . PHE A 1 90 ? 2.147 0.744 -11.117 1.00 92.50 90 PHE A CA 1
ATOM 741 C C . PHE A 1 90 ? 3.474 0.059 -11.382 1.00 92.50 90 PHE A C 1
ATOM 743 O O . PHE A 1 90 ? 3.523 -1.006 -11.999 1.00 92.50 90 PHE A O 1
ATOM 750 N N . THR A 1 91 ? 4.534 0.674 -10.892 1.00 92.56 91 THR A N 1
ATOM 751 C CA . THR A 1 91 ? 5.876 0.124 -10.946 1.00 92.56 91 THR A CA 1
ATOM 752 C C . THR A 1 91 ? 6.621 0.388 -9.649 1.00 92.56 91 THR A C 1
ATOM 754 O O . THR A 1 91 ? 6.140 1.158 -8.820 1.00 92.56 91 THR A O 1
ATOM 757 N N . ASP A 1 92 ? 7.754 -0.289 -9.488 1.00 89.31 92 ASP A N 1
ATOM 758 C CA . ASP A 1 92 ? 8.678 -0.127 -8.366 1.00 89.31 92 ASP A CA 1
ATOM 759 C C . ASP A 1 92 ? 7.987 -0.148 -6.980 1.00 89.31 92 ASP A C 1
ATOM 761 O O . ASP A 1 92 ? 8.091 0.819 -6.222 1.00 89.31 92 ASP A O 1
ATOM 765 N N . PRO A 1 93 ? 7.191 -1.197 -6.661 1.00 90.81 93 PRO A N 1
ATOM 766 C CA . PRO A 1 93 ? 6.558 -1.315 -5.353 1.00 90.81 93 PRO A CA 1
ATOM 767 C C . PRO A 1 93 ? 7.551 -1.801 -4.291 1.00 90.81 93 PRO A C 1
ATOM 769 O O . PRO A 1 93 ? 8.447 -2.595 -4.578 1.00 90.81 93 PRO A O 1
ATOM 772 N N . GLN A 1 94 ? 7.289 -1.445 -3.033 1.00 86.75 94 GLN A N 1
ATOM 773 C CA . GLN A 1 94 ? 7.999 -1.974 -1.865 1.00 86.75 94 GLN A CA 1
ATOM 774 C C . GLN A 1 94 ? 7.111 -2.949 -1.083 1.00 86.75 94 GLN A C 1
ATOM 776 O O . GLN A 1 94 ? 5.887 -2.791 -1.010 1.00 86.75 94 GLN A O 1
ATOM 781 N N . PHE A 1 95 ? 7.733 -3.928 -0.426 1.00 87.75 95 PHE A N 1
ATOM 782 C CA . PHE A 1 95 ? 7.060 -4.842 0.493 1.00 87.75 95 PHE A CA 1
ATOM 783 C C . PHE A 1 95 ? 7.612 -4.709 1.911 1.00 87.75 95 PHE A C 1
ATOM 785 O O . PHE A 1 95 ? 8.823 -4.621 2.092 1.00 87.75 95 PHE A O 1
ATOM 792 N N . HIS A 1 96 ? 6.715 -4.755 2.897 1.00 85.44 96 HIS A N 1
ATOM 793 C CA . HIS A 1 96 ? 7.047 -4.985 4.306 1.00 85.44 96 HIS A CA 1
ATOM 794 C C . HIS A 1 96 ? 6.539 -6.359 4.736 1.00 85.44 96 HIS A C 1
ATOM 796 O O . HIS A 1 96 ? 5.431 -6.741 4.346 1.00 85.44 96 HIS A O 1
ATOM 802 N N . SER A 1 97 ? 7.307 -7.067 5.569 1.00 83.81 97 SER A N 1
ATOM 803 C CA . SER A 1 97 ? 6.935 -8.367 6.149 1.00 83.81 97 SER A CA 1
ATOM 804 C C . SER A 1 97 ? 6.753 -8.278 7.667 1.00 83.81 97 SER A C 1
ATOM 806 O O . SER A 1 97 ? 7.418 -7.479 8.330 1.00 83.81 97 SER A O 1
ATOM 808 N N . SER A 1 98 ? 5.840 -9.080 8.226 1.00 76.00 98 SER A N 1
ATOM 809 C CA . SER A 1 98 ? 5.683 -9.216 9.682 1.00 76.00 98 SER A CA 1
ATOM 810 C C . SER A 1 98 ? 6.555 -10.304 10.303 1.00 76.00 98 SER A C 1
ATOM 812 O O . SER A 1 98 ? 6.589 -10.420 11.528 1.00 76.00 98 SER A O 1
ATOM 814 N N . GLU A 1 99 ? 7.234 -11.116 9.494 1.00 68.31 99 GLU A N 1
ATOM 815 C CA . GLU A 1 99 ? 8.211 -12.072 10.008 1.00 68.31 99 GLU A CA 1
ATOM 816 C C . GLU A 1 99 ? 9.376 -11.294 10.641 1.00 68.31 99 GLU A C 1
ATOM 818 O O . GLU A 1 99 ? 10.055 -10.507 9.984 1.00 68.31 99 GLU A O 1
ATOM 823 N N . LYS A 1 100 ? 9.565 -11.471 11.955 1.00 52.56 100 LYS A N 1
ATOM 824 C CA . LYS A 1 100 ? 10.839 -11.162 12.609 1.00 52.56 100 LYS A CA 1
ATOM 825 C C . LYS A 1 100 ? 11.770 -12.315 12.277 1.00 52.56 100 LYS A C 1
ATOM 827 O O . LYS A 1 100 ? 11.372 -13.452 12.523 1.00 52.56 100 LYS A O 1
ATOM 832 N N . ASP A 1 101 ? 12.968 -12.035 11.776 1.00 48.91 101 ASP A N 1
ATOM 833 C CA . ASP A 1 101 ? 13.983 -13.072 11.588 1.00 48.91 101 ASP A CA 1
ATOM 834 C C . ASP A 1 101 ? 14.096 -13.942 12.847 1.00 48.91 101 ASP A C 1
ATOM 836 O O . ASP A 1 101 ? 14.394 -13.459 13.945 1.00 48.91 101 ASP A O 1
ATOM 840 N N . SER A 1 102 ? 13.875 -15.245 12.688 1.00 37.34 102 SER A N 1
ATOM 841 C CA . SER A 1 102 ? 14.531 -16.235 13.528 1.00 37.34 102 SER A CA 1
ATOM 842 C C . SER A 1 102 ? 15.999 -16.236 13.118 1.00 37.34 102 SER A C 1
ATOM 844 O O . SER A 1 102 ? 16.393 -16.944 12.194 1.00 37.34 102 SER A O 1
ATOM 846 N N . ALA A 1 103 ? 16.796 -15.401 13.778 1.00 40.38 103 ALA A N 1
ATOM 847 C CA . ALA A 1 103 ? 18.250 -15.375 13.663 1.00 40.38 103 ALA A CA 1
ATOM 848 C C . ALA A 1 103 ? 18.888 -16.646 14.275 1.00 40.38 103 ALA A C 1
ATOM 850 O O . ALA A 1 103 ? 19.661 -16.556 15.223 1.00 40.38 103 ALA A O 1
ATOM 851 N N . GLU A 1 104 ? 18.510 -17.830 13.781 1.00 39.59 104 GLU A N 1
ATOM 852 C CA . GLU A 1 104 ? 19.135 -19.120 14.120 1.00 39.59 104 GLU A CA 1
ATOM 853 C C . GLU A 1 104 ? 19.478 -19.987 12.887 1.00 39.59 104 GLU A C 1
ATOM 855 O O . GLU A 1 104 ? 20.064 -21.051 13.060 1.00 39.59 104 GLU A O 1
ATOM 860 N N . ASP A 1 105 ? 19.205 -19.540 11.653 1.00 40.28 105 ASP A N 1
ATOM 861 C CA . ASP A 1 105 ? 19.666 -20.232 10.435 1.00 40.28 105 ASP A CA 1
ATOM 862 C C . ASP A 1 105 ? 20.893 -19.513 9.835 1.00 40.28 105 ASP A C 1
ATOM 864 O O . ASP A 1 105 ? 20.809 -18.817 8.821 1.00 40.28 105 ASP A O 1
ATOM 868 N N . ASP A 1 106 ? 22.042 -19.702 10.490 1.00 40.34 106 ASP A N 1
ATOM 869 C CA . ASP A 1 106 ? 23.390 -19.198 10.153 1.00 40.34 106 ASP A CA 1
ATOM 870 C C . ASP A 1 106 ? 24.017 -19.812 8.870 1.00 40.34 106 ASP A C 1
ATOM 872 O O . ASP A 1 106 ? 25.236 -19.863 8.743 1.00 40.34 106 ASP A O 1
ATOM 876 N N . ASP A 1 107 ? 23.229 -20.261 7.887 1.00 42.41 107 ASP A N 1
ATOM 877 C CA . ASP A 1 107 ? 23.758 -20.989 6.710 1.00 42.41 107 ASP A CA 1
ATOM 878 C C . ASP A 1 107 ? 23.548 -20.284 5.353 1.00 42.41 107 ASP A C 1
ATOM 880 O O . ASP A 1 107 ? 23.653 -20.910 4.297 1.00 42.41 107 ASP A O 1
ATOM 884 N N . TYR A 1 108 ? 23.311 -18.968 5.337 1.00 41.81 108 TYR A N 1
ATOM 885 C CA . TYR A 1 108 ? 23.297 -18.191 4.088 1.00 41.81 108 TYR A CA 1
ATOM 886 C C . TYR A 1 108 ? 24.341 -17.070 4.099 1.00 41.81 108 TYR A C 1
ATOM 888 O O . TYR A 1 108 ? 24.031 -15.902 4.330 1.00 41.81 108 TYR A O 1
ATOM 896 N N . GLU A 1 109 ? 25.587 -17.423 3.774 1.00 47.38 109 GLU A N 1
ATOM 897 C CA . GLU A 1 109 ? 26.537 -16.472 3.188 1.00 47.38 109 GLU A CA 1
ATOM 898 C C . GLU A 1 109 ? 26.081 -16.117 1.761 1.00 47.38 109 GLU A C 1
ATOM 900 O O . GLU A 1 109 ? 26.495 -16.752 0.801 1.00 47.38 109 GLU A O 1
ATOM 905 N N . GLU A 1 110 ? 25.170 -15.150 1.636 1.00 44.59 110 GLU A N 1
ATOM 906 C CA . GLU A 1 110 ? 25.066 -14.186 0.522 1.00 44.59 110 GLU A CA 1
ATOM 907 C C . GLU A 1 110 ? 23.889 -13.242 0.818 1.00 44.59 110 GLU A C 1
ATOM 909 O O . GLU A 1 110 ? 22.748 -13.413 0.378 1.00 44.59 110 GLU A O 1
ATOM 914 N N . GLY A 1 111 ? 24.180 -12.253 1.667 1.00 51.38 111 GLY A N 1
ATOM 915 C CA . GLY A 1 111 ? 23.340 -11.086 1.889 1.00 51.38 111 GLY A CA 1
ATOM 916 C C . GLY A 1 111 ? 23.402 -10.157 0.681 1.00 51.38 111 GLY A C 1
ATOM 917 O O . GLY A 1 111 ? 24.484 -9.874 0.187 1.00 51.38 111 GLY A O 1
ATOM 918 N N . GLU A 1 112 ? 22.224 -9.744 0.208 1.00 46.97 112 GLU A N 1
ATOM 919 C CA . GLU A 1 112 ? 21.958 -8.477 -0.499 1.00 46.97 112 GLU A CA 1
ATOM 920 C C . GLU A 1 112 ? 20.462 -8.400 -0.867 1.00 46.97 112 GLU A C 1
ATOM 922 O O . GLU A 1 112 ? 19.822 -7.370 -0.672 1.00 46.97 112 GLU A O 1
ATOM 927 N N . LEU A 1 113 ? 19.842 -9.515 -1.288 1.00 41.75 113 LEU A N 1
ATOM 928 C CA . LEU A 1 113 ? 18.409 -9.533 -1.636 1.00 41.75 113 LEU A CA 1
ATOM 929 C C . LEU A 1 113 ? 17.484 -9.565 -0.404 1.00 41.75 113 LEU A C 1
ATOM 931 O O . LEU A 1 113 ? 16.417 -8.949 -0.408 1.00 41.75 113 LEU A O 1
ATOM 935 N N . ARG A 1 114 ? 17.893 -10.284 0.653 1.00 43.12 114 ARG A N 1
ATOM 936 C CA . ARG A 1 114 ? 17.196 -10.297 1.952 1.00 43.12 114 ARG A CA 1
ATOM 937 C C . ARG A 1 114 ? 17.303 -8.935 2.627 1.00 43.12 114 ARG A C 1
ATOM 939 O O . ARG A 1 114 ? 16.279 -8.369 2.984 1.00 43.12 114 ARG A O 1
ATOM 946 N N . ASP A 1 115 ? 18.495 -8.356 2.679 1.00 43.22 115 ASP A N 1
ATOM 947 C CA . ASP A 1 115 ? 18.687 -7.015 3.235 1.00 43.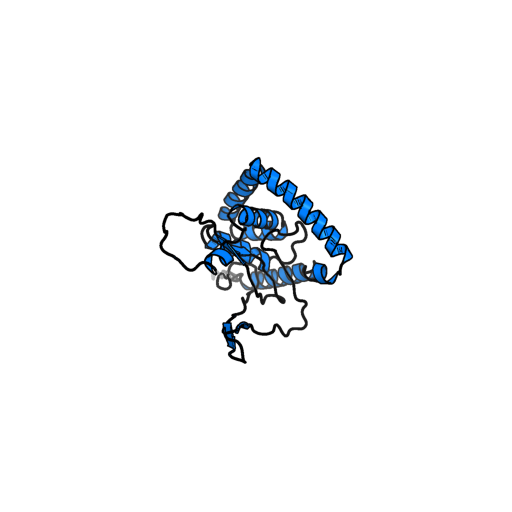22 115 ASP A CA 1
ATOM 948 C C . ASP A 1 115 ? 17.891 -5.948 2.469 1.00 43.22 115 ASP A C 1
ATOM 950 O O . ASP A 1 115 ? 17.396 -5.017 3.084 1.00 43.22 115 ASP A O 1
ATOM 954 N N . TRP A 1 116 ? 17.652 -6.103 1.161 1.00 43.00 116 TRP A N 1
ATOM 955 C CA . TRP A 1 116 ? 16.793 -5.192 0.389 1.00 43.00 116 TRP A CA 1
ATOM 956 C C . TRP A 1 116 ? 15.288 -5.324 0.701 1.00 43.00 116 TRP A C 1
ATOM 958 O O . TRP A 1 116 ? 14.561 -4.331 0.729 1.00 43.00 116 TRP A O 1
ATOM 968 N N . LEU A 1 117 ? 14.803 -6.537 0.994 1.00 42.97 117 LEU A N 1
ATOM 969 C CA . LEU A 1 117 ? 13.439 -6.752 1.503 1.00 42.97 117 LEU A CA 1
ATOM 970 C C . LEU A 1 117 ? 13.280 -6.314 2.970 1.00 42.97 117 LEU A C 1
ATOM 972 O O . LEU A 1 117 ? 12.154 -6.094 3.423 1.00 42.97 117 LEU A O 1
ATOM 976 N N . HIS A 1 118 ? 14.389 -6.198 3.706 1.00 48.41 118 HIS A N 1
ATOM 977 C CA . HIS A 1 118 ? 14.407 -6.051 5.161 1.00 48.41 118 HIS A CA 1
ATOM 978 C C . HIS A 1 118 ? 15.126 -4.789 5.676 1.00 48.41 118 HIS A C 1
ATOM 980 O O . HIS A 1 118 ? 15.172 -4.586 6.890 1.00 48.41 118 HIS A O 1
ATOM 986 N N . SER A 1 119 ? 15.618 -3.898 4.805 1.00 42.94 119 SER A N 1
ATOM 987 C CA . SER A 1 119 ? 16.301 -2.667 5.218 1.00 42.94 119 SER A CA 1
ATOM 988 C C . SER A 1 119 ? 15.309 -1.697 5.868 1.00 42.94 119 SER A C 1
ATOM 990 O O . SER A 1 119 ? 14.443 -1.129 5.202 1.00 42.94 119 SER A O 1
ATOM 992 N N . ASP A 1 120 ? 15.432 -1.546 7.189 1.00 44.25 120 ASP A N 1
ATOM 993 C CA . ASP A 1 120 ? 14.835 -0.535 8.080 1.00 44.25 120 ASP A CA 1
ATOM 994 C C . ASP A 1 120 ? 13.297 -0.396 8.123 1.00 44.25 120 ASP A C 1
ATOM 996 O O . ASP A 1 120 ? 12.754 0.504 8.771 1.00 44.25 120 ASP A O 1
ATOM 1000 N N . GLY A 1 121 ? 12.566 -1.335 7.521 1.00 51.41 121 GLY A N 1
ATOM 1001 C CA . GLY A 1 121 ? 11.117 -1.246 7.322 1.00 51.41 121 GLY A CA 1
ATOM 1002 C C . GLY A 1 121 ? 10.242 -2.245 8.086 1.00 51.41 121 GLY A C 1
ATOM 1003 O O . GLY A 1 121 ? 9.126 -2.478 7.648 1.00 51.41 121 GLY A O 1
ATOM 1004 N N . GLY A 1 122 ? 10.704 -2.879 9.170 1.00 70.69 122 GLY A N 1
ATOM 1005 C CA . GLY A 1 122 ? 9.981 -3.978 9.847 1.00 70.69 122 GLY A CA 1
ATOM 1006 C C . GLY A 1 122 ? 8.538 -3.674 10.317 1.00 70.69 122 GLY A C 1
ATOM 1007 O O . GLY A 1 122 ? 7.896 -2.705 9.920 1.00 70.69 122 GLY A O 1
ATOM 1008 N N . ILE A 1 123 ? 8.000 -4.486 11.237 1.00 81.00 123 ILE A N 1
ATOM 1009 C CA . ILE A 1 123 ? 6.614 -4.352 11.752 1.00 81.00 123 ILE A CA 1
ATOM 1010 C C . ILE A 1 123 ? 6.219 -2.896 12.088 1.00 81.00 123 ILE A C 1
ATOM 1012 O O . ILE A 1 123 ? 5.081 -2.498 11.846 1.00 81.00 123 ILE A O 1
ATOM 1016 N N . GLU A 1 124 ? 7.140 -2.080 12.604 1.00 84.31 124 GLU A N 1
ATOM 1017 C CA . GLU A 1 124 ? 6.867 -0.676 12.934 1.00 84.31 124 GLU A CA 1
ATOM 1018 C C . GLU A 1 124 ? 6.633 0.222 11.711 1.00 84.31 124 GLU A C 1
ATOM 1020 O O . GLU A 1 124 ? 5.727 1.059 11.737 1.00 84.31 124 GLU A O 1
ATOM 1025 N N . MET A 1 125 ? 7.368 0.029 10.612 1.00 82.12 125 MET A N 1
ATOM 1026 C CA . MET A 1 125 ? 7.117 0.779 9.377 1.00 82.12 125 MET A CA 1
ATOM 1027 C C . MET A 1 125 ? 5.819 0.320 8.718 1.00 82.12 125 MET A C 1
ATOM 1029 O O . MET A 1 125 ? 5.018 1.142 8.269 1.00 82.12 125 MET A O 1
ATOM 1033 N N . MET A 1 126 ? 5.549 -0.988 8.754 1.00 88.12 126 MET A N 1
ATOM 1034 C CA . MET A 1 126 ? 4.261 -1.532 8.333 1.00 88.12 126 MET A CA 1
ATOM 1035 C C . MET A 1 126 ? 3.108 -0.867 9.102 1.00 88.12 126 MET A C 1
ATOM 1037 O O . MET A 1 126 ? 2.170 -0.360 8.483 1.00 88.12 126 MET A O 1
ATOM 1041 N N . LYS A 1 127 ? 3.190 -0.796 10.438 1.00 89.88 127 LYS A N 1
ATOM 1042 C CA . LYS A 1 127 ? 2.197 -0.100 11.273 1.00 89.88 127 LYS A CA 1
ATOM 1043 C C . LYS A 1 127 ? 2.069 1.373 10.892 1.00 89.88 127 LYS A C 1
ATOM 1045 O O . LYS A 1 127 ? 0.950 1.869 10.798 1.00 89.88 127 LYS A O 1
ATOM 1050 N N . ARG A 1 128 ? 3.177 2.076 10.636 1.00 87.06 128 ARG A N 1
ATOM 1051 C CA . ARG A 1 128 ? 3.167 3.493 10.231 1.00 87.06 128 ARG A CA 1
ATOM 1052 C C . ARG A 1 128 ? 2.362 3.721 8.953 1.00 87.06 128 ARG A C 1
ATOM 1054 O O . ARG A 1 128 ? 1.481 4.584 8.926 1.00 87.06 128 ARG A O 1
ATOM 1061 N N . VAL A 1 129 ? 2.621 2.928 7.914 1.00 87.25 129 VAL A N 1
ATOM 1062 C CA . VAL A 1 129 ? 1.876 2.993 6.648 1.00 87.25 129 VAL A CA 1
ATOM 1063 C C . VAL A 1 129 ? 0.404 2.648 6.879 1.00 87.25 129 VAL A C 1
ATOM 1065 O O . VAL A 1 129 ? -0.475 3.376 6.416 1.00 87.25 129 VAL A O 1
ATOM 1068 N N . LEU A 1 130 ? 0.116 1.593 7.648 1.00 92.12 130 LEU A N 1
ATOM 1069 C CA . LEU A 1 130 ? -1.249 1.167 7.974 1.00 92.12 130 LEU A CA 1
ATOM 1070 C C . LEU A 1 130 ? -2.043 2.236 8.733 1.00 92.12 130 LEU A C 1
ATOM 1072 O O . LEU A 1 130 ? -3.213 2.446 8.419 1.00 92.12 130 LEU A O 1
ATOM 1076 N N . VAL A 1 131 ? -1.426 2.944 9.682 1.00 90.50 131 VAL A N 1
ATOM 1077 C CA . VAL A 1 131 ? -2.053 4.076 10.384 1.00 90.50 131 VAL A CA 1
ATOM 1078 C C . VAL A 1 131 ? -2.399 5.188 9.395 1.00 90.50 131 VAL A C 1
ATOM 1080 O O . VAL A 1 131 ? -3.531 5.670 9.395 1.00 90.50 131 VAL A O 1
ATOM 1083 N N . GLY A 1 132 ? -1.475 5.542 8.497 1.00 86.19 132 GLY A N 1
ATOM 1084 C CA . GLY A 1 132 ? -1.728 6.548 7.461 1.00 86.19 132 GLY A CA 1
ATOM 1085 C C . GLY A 1 132 ? -2.860 6.154 6.502 1.00 86.19 132 GLY A C 1
ATOM 1086 O O . GLY A 1 132 ? -3.716 6.978 6.177 1.00 86.19 132 GLY A O 1
ATOM 1087 N N . LEU A 1 133 ? -2.926 4.881 6.096 1.00 88.56 133 LEU A N 1
ATOM 1088 C CA . LEU A 1 133 ? -4.035 4.338 5.303 1.00 88.56 133 LEU A CA 1
ATOM 1089 C C . LEU A 1 133 ? -5.357 4.374 6.086 1.00 88.56 133 LEU A C 1
ATOM 1091 O O . LEU A 1 133 ? -6.388 4.769 5.544 1.00 88.56 133 LEU A O 1
ATOM 1095 N N . HIS A 1 134 ? -5.334 4.008 7.368 1.00 91.19 134 HIS A N 1
ATOM 1096 C CA . HIS A 1 134 ? -6.508 4.002 8.240 1.00 91.19 134 HIS A CA 1
ATOM 1097 C C . HIS A 1 134 ? -7.115 5.406 8.429 1.00 91.19 134 HIS A C 1
ATOM 1099 O O . HIS A 1 134 ? -8.335 5.537 8.547 1.00 91.19 134 HIS A O 1
ATOM 1105 N N . GLU A 1 135 ? -6.297 6.462 8.428 1.00 86.44 135 GLU A N 1
ATOM 1106 C CA . GLU A 1 135 ? -6.747 7.858 8.543 1.00 86.44 135 GLU A CA 1
ATOM 1107 C C . GLU A 1 135 ? -7.474 8.392 7.295 1.00 86.44 135 GLU A C 1
ATOM 1109 O O . GLU A 1 135 ? -8.147 9.430 7.352 1.00 86.44 135 GLU A O 1
ATOM 1114 N N . GLN A 1 136 ? -7.389 7.693 6.160 1.00 83.00 136 GLN A N 1
ATOM 1115 C CA . GLN A 1 136 ? -8.091 8.075 4.939 1.00 83.00 136 GLN A CA 1
ATOM 1116 C C . GLN A 1 136 ? -9.578 7.724 5.032 1.00 83.00 136 GLN A C 1
ATOM 1118 O O . GLN A 1 136 ? -9.987 6.585 4.826 1.00 83.00 136 GLN A O 1
ATOM 1123 N N . LYS A 1 137 ? -10.422 8.731 5.283 1.00 83.88 137 LYS A N 1
ATOM 1124 C CA . LYS A 1 137 ? -11.870 8.544 5.499 1.00 83.88 137 LYS A CA 1
ATOM 1125 C C . LYS A 1 137 ? -12.580 7.798 4.363 1.00 83.88 137 LYS A C 1
ATOM 1127 O O . LYS A 1 137 ? -13.405 6.930 4.640 1.00 83.88 137 LYS A O 1
ATOM 1132 N N . SER A 1 138 ? -12.282 8.131 3.104 1.00 82.81 138 SER A N 1
ATOM 1133 C CA . SER A 1 138 ? -12.911 7.490 1.938 1.00 82.81 138 SER A CA 1
ATOM 1134 C C . SER A 1 138 ? -12.515 6.019 1.822 1.00 82.81 138 SER A C 1
ATOM 1136 O O . SER A 1 138 ? -13.384 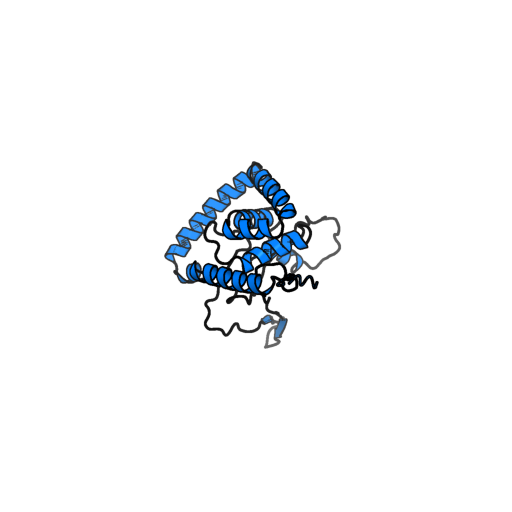5.161 1.675 1.00 82.81 138 SER A O 1
ATOM 1138 N N . LEU A 1 139 ? -11.221 5.722 1.964 1.00 86.62 139 LEU A N 1
ATOM 1139 C CA . LEU A 1 139 ? -10.686 4.366 1.939 1.00 86.62 139 LEU A CA 1
ATOM 1140 C C . LEU A 1 139 ? -11.232 3.539 3.102 1.00 86.62 139 LEU A C 1
ATOM 1142 O O . LEU A 1 139 ? -11.667 2.408 2.904 1.00 86.62 139 LEU A O 1
ATOM 1146 N N . HIS A 1 140 ? -11.255 4.115 4.302 1.00 89.44 140 HIS A N 1
ATOM 1147 C CA . HIS A 1 140 ? -11.777 3.472 5.499 1.00 89.44 140 HIS A CA 1
ATOM 1148 C C . HIS A 1 140 ? -13.259 3.110 5.323 1.00 89.44 140 HIS A C 1
ATOM 1150 O O . HIS A 1 140 ? -13.658 1.976 5.585 1.00 89.44 140 HIS A O 1
ATOM 1156 N N . ALA A 1 141 ? -14.083 4.037 4.820 1.00 87.81 141 ALA A N 1
ATOM 1157 C CA . ALA A 1 141 ? -15.491 3.771 4.523 1.00 87.81 141 ALA A CA 1
ATOM 1158 C C . ALA A 1 141 ? -15.658 2.669 3.462 1.00 87.81 141 ALA A C 1
ATOM 1160 O O . ALA A 1 141 ? -16.513 1.790 3.604 1.00 87.81 141 ALA A O 1
ATOM 1161 N N . LEU A 1 142 ? -14.816 2.686 2.424 1.00 87.06 142 LEU A N 1
ATOM 1162 C CA . LEU A 1 142 ? -14.809 1.673 1.374 1.00 87.06 142 LEU A CA 1
ATOM 1163 C C . LEU A 1 142 ? -14.474 0.285 1.924 1.00 87.06 142 LEU A C 1
ATOM 1165 O O . LEU A 1 142 ? -15.216 -0.668 1.685 1.00 87.06 142 LEU A O 1
ATOM 1169 N N . CYS A 1 143 ? -13.394 0.182 2.696 1.00 91.31 143 CYS A N 1
ATOM 1170 C CA . CYS A 1 143 ? -12.940 -1.069 3.287 1.00 91.31 143 CYS A CA 1
ATOM 1171 C C . CYS A 1 143 ? -13.939 -1.591 4.322 1.00 91.31 143 CYS A C 1
ATOM 1173 O O . CYS A 1 143 ? -14.214 -2.784 4.326 1.00 91.31 143 CYS A O 1
ATOM 1175 N N . ASN A 1 144 ? -14.566 -0.728 5.129 1.00 92.12 144 ASN A N 1
ATOM 1176 C CA . ASN A 1 144 ? -15.620 -1.139 6.067 1.00 92.12 144 ASN A CA 1
ATOM 1177 C C . ASN A 1 144 ? -16.827 -1.759 5.363 1.00 92.12 144 ASN A C 1
ATOM 1179 O O . ASN A 1 144 ? -17.435 -2.690 5.886 1.00 92.12 144 ASN A O 1
ATOM 1183 N N . ARG A 1 145 ? -17.186 -1.254 4.179 1.00 90.12 145 ARG A N 1
ATOM 1184 C CA . ARG A 1 145 ? -18.287 -1.811 3.386 1.00 90.12 145 ARG A CA 1
ATOM 1185 C C . ARG A 1 145 ? -17.957 -3.202 2.843 1.00 90.12 145 ARG A C 1
ATOM 1187 O O . ARG A 1 145 ? -18.846 -4.040 2.752 1.00 90.12 145 ARG A O 1
ATOM 1194 N N . VAL A 1 146 ? -16.705 -3.427 2.450 1.00 91.12 146 VAL A N 1
ATOM 1195 C CA . VAL A 1 146 ? -16.271 -4.642 1.743 1.00 91.12 146 VAL A CA 1
ATOM 1196 C C . VAL A 1 146 ? -15.772 -5.729 2.703 1.00 91.12 146 VAL A C 1
ATOM 1198 O O . VAL A 1 146 ? -16.052 -6.908 2.499 1.00 91.12 146 VAL A O 1
ATOM 1201 N N . TRP A 1 147 ? -15.061 -5.344 3.762 1.00 93.38 147 TRP A N 1
ATOM 1202 C CA . TRP A 1 147 ? -14.449 -6.227 4.759 1.00 93.38 147 TRP A CA 1
ATOM 1203 C C . TRP A 1 147 ? -14.794 -5.791 6.194 1.00 93.38 147 TRP A C 1
ATOM 1205 O O . TRP A 1 147 ? -13.895 -5.469 6.973 1.00 93.38 147 TRP A O 1
ATOM 1215 N N . PRO A 1 148 ? -16.082 -5.784 6.586 1.00 94.38 148 PRO A N 1
ATOM 1216 C CA . PRO A 1 148 ? -16.517 -5.233 7.873 1.00 94.38 148 PRO A CA 1
ATOM 1217 C C . PRO A 1 148 ? -15.888 -5.928 9.089 1.00 94.38 148 PRO A C 1
ATOM 1219 O O . PRO A 1 148 ? -15.609 -5.276 10.092 1.00 94.38 148 PRO A O 1
ATOM 1222 N N . GLU A 1 149 ? -15.664 -7.242 9.022 1.00 95.81 149 GLU A N 1
ATOM 1223 C CA . GLU A 1 149 ? -15.059 -8.002 10.123 1.00 95.81 149 GLU A CA 1
ATOM 1224 C C . GLU A 1 149 ? -13.558 -7.731 10.239 1.00 95.81 149 GLU A C 1
ATOM 1226 O O . GLU A 1 149 ? -13.102 -7.330 11.308 1.00 95.81 149 GLU A O 1
ATOM 1231 N N . LYS A 1 150 ? -12.812 -7.830 9.126 1.00 94.88 150 LYS A N 1
ATOM 1232 C CA . LYS A 1 150 ? -11.370 -7.526 9.108 1.00 94.88 150 LYS A CA 1
ATOM 1233 C C . LYS A 1 150 ? -11.093 -6.089 9.544 1.00 94.88 150 LYS A C 1
ATOM 1235 O O . LYS A 1 150 ? -10.183 -5.847 10.326 1.00 94.88 150 LYS A O 1
ATOM 1240 N N . MET A 1 151 ? -11.912 -5.139 9.092 1.00 95.94 151 MET A N 1
ATOM 1241 C CA . MET A 1 151 ? -11.770 -3.746 9.503 1.00 95.94 151 MET A CA 1
ATOM 1242 C C . MET A 1 151 ? -12.096 -3.523 10.979 1.00 95.94 151 MET A C 1
ATOM 1244 O O . MET A 1 151 ? -11.467 -2.687 11.612 1.00 95.94 151 MET A O 1
ATOM 1248 N N . ARG A 1 152 ? -13.043 -4.265 11.566 1.00 97.19 152 ARG A N 1
ATOM 1249 C CA . ARG A 1 152 ? -13.329 -4.158 13.005 1.00 97.19 152 ARG A CA 1
ATOM 1250 C C . ARG A 1 152 ? -12.112 -4.540 13.845 1.00 97.19 152 ARG A C 1
ATOM 1252 O O . ARG A 1 152 ? -11.812 -3.850 14.817 1.00 97.19 152 ARG A O 1
ATOM 1259 N N . GLU A 1 153 ? -11.433 -5.622 13.477 1.00 96.62 153 GLU A N 1
ATOM 1260 C CA . GLU A 1 153 ? -10.186 -6.042 14.124 1.00 96.62 153 GLU A CA 1
ATOM 1261 C C . GLU A 1 153 ? -9.076 -5.020 13.895 1.00 96.62 153 GLU A C 1
ATOM 1263 O O . GLU A 1 153 ? -8.464 -4.552 14.852 1.00 96.62 153 GLU A O 1
ATOM 1268 N N . PHE A 1 154 ? -8.886 -4.605 12.643 1.00 96.25 154 PHE A N 1
ATOM 1269 C CA . PHE A 1 154 ? -7.870 -3.631 12.268 1.00 96.25 154 PHE A CA 1
ATOM 1270 C C . PHE A 1 154 ? -8.033 -2.294 13.001 1.00 96.25 154 PHE A C 1
ATOM 1272 O O . PHE A 1 154 ? -7.064 -1.752 13.519 1.00 96.25 154 PHE A O 1
ATOM 1279 N N . ASN A 1 155 ? -9.261 -1.790 13.133 1.00 96.81 155 ASN A N 1
ATOM 1280 C CA . ASN A 1 155 ? -9.541 -0.564 13.878 1.00 96.81 155 ASN A CA 1
ATOM 1281 C C . ASN A 1 155 ? -9.147 -0.706 15.352 1.00 96.81 155 ASN A C 1
ATOM 1283 O O . ASN A 1 155 ? -8.580 0.214 15.931 1.00 96.81 155 ASN A O 1
ATOM 1287 N N . LYS A 1 156 ? -9.423 -1.864 15.964 1.00 96.88 156 LYS A N 1
ATOM 1288 C CA . LYS A 1 156 ? -9.026 -2.127 17.350 1.00 96.88 156 LYS A CA 1
ATOM 1289 C C . LYS A 1 156 ? -7.505 -2.120 17.497 1.00 96.88 156 LYS A C 1
ATOM 1291 O O . LYS A 1 156 ? -6.998 -1.556 18.459 1.00 96.88 156 LYS A O 1
ATOM 1296 N N . GLU A 1 157 ? -6.790 -2.724 16.558 1.00 94.31 157 GLU A N 1
ATOM 1297 C CA . GLU A 1 157 ? -5.327 -2.774 16.575 1.00 94.31 157 GLU A CA 1
ATOM 1298 C C . GLU A 1 157 ? -4.688 -1.412 16.361 1.00 94.31 157 GLU A C 1
ATOM 1300 O O . GLU A 1 157 ? -3.779 -1.056 17.100 1.00 94.31 157 GLU A O 1
ATOM 1305 N N . VAL A 1 158 ? -5.186 -0.623 15.408 1.00 93.94 158 VAL A N 1
ATOM 1306 C CA . VAL A 1 158 ? -4.690 0.737 15.171 1.00 93.94 158 VAL A CA 1
ATOM 1307 C C . VAL A 1 158 ? -4.823 1.592 16.430 1.00 93.94 158 VAL A C 1
ATOM 1309 O O . VAL A 1 158 ? -3.893 2.323 16.771 1.00 93.94 158 VAL A O 1
ATOM 1312 N N . GLU A 1 159 ? -5.942 1.491 17.149 1.00 94.62 159 GLU A N 1
ATOM 1313 C CA . GLU A 1 159 ? -6.111 2.207 18.416 1.00 94.62 159 GLU A CA 1
ATOM 1314 C C . GLU A 1 159 ? -5.178 1.665 19.510 1.00 94.62 159 GLU A C 1
ATOM 1316 O O . GLU A 1 159 ? -4.542 2.455 20.203 1.00 94.62 159 GLU A O 1
ATOM 1321 N N . GLN A 1 160 ? -4.984 0.345 19.601 1.00 94.69 160 GLN A N 1
ATOM 1322 C CA . GLN A 1 160 ? -3.999 -0.247 20.517 1.00 94.69 160 GLN A CA 1
ATOM 1323 C C . GLN A 1 160 ? -2.569 0.223 20.225 1.00 94.69 160 GLN A C 1
ATOM 1325 O O . GLN A 1 160 ? -1.829 0.536 21.153 1.00 94.69 160 GLN A O 1
ATOM 1330 N N . TRP A 1 161 ? -2.172 0.311 18.953 1.00 93.00 161 TRP A N 1
ATOM 1331 C CA . TRP A 1 161 ? -0.855 0.821 18.572 1.00 93.00 161 TRP A CA 1
ATOM 1332 C C . TRP A 1 161 ? -0.698 2.284 18.980 1.00 93.00 161 TRP A C 1
ATOM 1334 O O . TRP A 1 161 ? 0.330 2.655 19.530 1.00 93.00 161 TRP A O 1
ATOM 1344 N N . LYS A 1 162 ? -1.717 3.126 18.779 1.00 88.50 162 LYS A N 1
ATOM 1345 C CA . LYS A 1 162 ? -1.675 4.541 19.195 1.00 88.50 162 LYS A CA 1
ATOM 1346 C C . LYS A 1 162 ? -1.595 4.732 20.713 1.00 88.50 162 LYS A C 1
ATOM 1348 O O . LYS A 1 162 ? -1.112 5.771 21.168 1.00 88.50 162 LYS A O 1
ATOM 1353 N N . GLU A 1 163 ? -2.091 3.770 21.488 1.00 92.31 163 GLU A N 1
ATOM 1354 C CA . GLU A 1 163 ? -1.987 3.758 22.950 1.00 92.31 163 GLU A CA 1
ATOM 1355 C C . GLU A 1 163 ? -0.622 3.255 23.450 1.00 92.31 163 GLU A C 1
ATOM 1357 O O . GLU A 1 163 ? -0.236 3.584 24.575 1.00 92.31 163 GLU A O 1
ATOM 1362 N N . ASP A 1 164 ? 0.131 2.517 22.626 1.00 91.88 164 ASP A N 1
ATOM 1363 C CA . ASP A 1 164 ? 1.479 2.042 22.944 1.00 91.88 164 ASP A CA 1
ATOM 1364 C C . ASP A 1 164 ? 2.452 3.233 23.114 1.00 91.88 164 ASP A C 1
ATOM 1366 O O . ASP A 1 164 ? 2.651 4.016 22.178 1.00 91.88 164 ASP A O 1
ATOM 1370 N N . PRO A 1 165 ? 3.091 3.402 24.290 1.00 91.31 165 PRO A N 1
ATOM 1371 C CA . PRO A 1 165 ? 3.993 4.522 24.545 1.00 91.31 165 PRO A CA 1
ATOM 1372 C C . PRO A 1 165 ? 5.222 4.591 23.630 1.00 91.31 165 PRO A C 1
ATOM 1374 O O . PRO A 1 165 ? 5.720 5.692 23.378 1.00 91.31 165 PRO A O 1
ATOM 1377 N N . GLU A 1 166 ? 5.751 3.454 23.175 1.00 87.88 166 GLU A N 1
ATOM 1378 C CA . GLU A 1 166 ? 6.911 3.408 22.280 1.00 87.88 166 GLU A CA 1
ATOM 1379 C C . GLU A 1 166 ? 6.498 3.813 20.870 1.00 87.88 166 GLU A C 1
ATOM 1381 O O . GLU A 1 166 ? 7.082 4.734 20.292 1.00 87.88 166 GLU A O 1
ATOM 1386 N N . PHE A 1 167 ? 5.417 3.218 20.365 1.00 86.38 167 PHE A N 1
ATOM 1387 C CA . PHE A 1 167 ? 4.888 3.558 19.048 1.00 86.38 167 PHE A CA 1
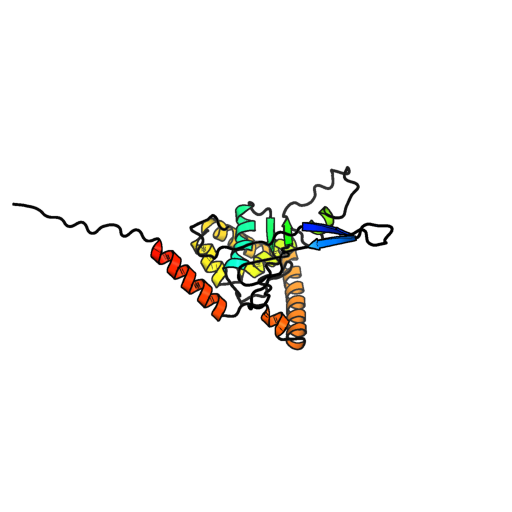ATOM 1388 C C . PHE A 1 167 ? 4.394 5.004 18.979 1.00 86.38 167 PHE A C 1
ATOM 1390 O O . PHE A 1 167 ? 4.606 5.694 17.985 1.00 86.38 167 PHE A O 1
ATOM 1397 N N . LYS A 1 168 ? 3.805 5.521 20.059 1.00 87.75 168 LYS A N 1
ATOM 1398 C CA . LYS A 1 168 ? 3.385 6.920 20.142 1.00 87.75 168 LYS A CA 1
ATOM 1399 C C . LYS A 1 168 ? 4.556 7.895 20.004 1.00 87.75 168 LYS A C 1
ATOM 1401 O O . LYS A 1 168 ? 4.428 8.895 19.301 1.00 87.75 168 LYS A O 1
ATOM 1406 N N . LYS A 1 169 ? 5.706 7.610 20.627 1.00 87.94 169 LYS A N 1
ATOM 1407 C CA . LYS A 1 169 ? 6.921 8.430 20.451 1.00 87.94 169 LYS A CA 1
ATOM 1408 C C . LYS A 1 169 ? 7.407 8.403 19.003 1.00 87.94 169 LYS A C 1
ATOM 1410 O O . LYS A 1 169 ? 7.790 9.451 18.482 1.00 87.94 169 LYS A O 1
ATOM 1415 N N . LEU A 1 170 ? 7.363 7.231 18.366 1.00 84.50 170 LEU A N 1
ATOM 1416 C CA . LEU A 1 170 ? 7.705 7.078 16.953 1.00 84.50 170 LEU A CA 1
ATOM 1417 C C . LEU A 1 170 ? 6.754 7.891 16.068 1.00 84.50 170 LEU A C 1
ATOM 1419 O O . LEU A 1 170 ? 7.221 8.698 15.272 1.00 84.50 170 LEU A O 1
ATOM 1423 N N . LEU A 1 171 ? 5.437 7.781 16.271 1.00 82.69 171 LEU A N 1
ATOM 1424 C CA . LEU A 1 171 ? 4.432 8.586 15.567 1.00 82.69 171 LEU A CA 1
ATOM 1425 C C . LEU A 1 171 ? 4.698 10.091 15.700 1.00 82.69 171 LEU A C 1
ATOM 1427 O O . LEU A 1 171 ? 4.717 10.797 14.695 1.00 82.69 171 LEU A O 1
ATOM 1431 N N . GLU A 1 172 ? 4.965 10.591 16.908 1.00 84.56 172 GLU A N 1
ATOM 1432 C CA . GLU A 1 172 ? 5.263 12.012 17.130 1.00 84.56 172 GLU A CA 1
ATOM 1433 C C . GLU A 1 172 ? 6.549 12.471 16.422 1.00 84.56 172 GLU A C 1
ATOM 1435 O O . GLU A 1 172 ? 6.630 13.602 15.931 1.00 84.56 172 GLU A O 1
ATOM 1440 N N . GLN A 1 173 ? 7.578 11.622 16.379 1.00 82.69 173 GLN A N 1
ATOM 1441 C CA . GLN A 1 173 ? 8.801 11.895 15.626 1.00 82.69 173 GLN A CA 1
ATOM 1442 C C . GLN A 1 173 ? 8.509 11.941 14.121 1.00 82.69 173 GLN A C 1
ATOM 1444 O O . GLN A 1 173 ? 8.857 12.909 13.441 1.00 82.69 173 GLN A O 1
ATOM 1449 N N . TRP A 1 174 ? 7.804 10.936 13.622 1.00 77.69 174 TRP A N 1
ATOM 1450 C CA . TRP A 1 174 ? 7.431 10.798 12.224 1.00 77.69 174 TRP A CA 1
ATOM 1451 C C . TRP A 1 174 ? 6.526 11.922 11.727 1.00 77.69 174 TRP A C 1
ATOM 1453 O O . TRP A 1 174 ? 6.671 12.366 10.590 1.00 77.69 174 TRP A O 1
ATOM 1463 N N . GLU A 1 175 ? 5.620 12.433 12.557 1.00 77.00 175 GLU A N 1
ATOM 1464 C CA . GLU A 1 175 ? 4.810 13.607 12.231 1.00 77.00 175 GLU A CA 1
ATOM 1465 C C . GLU A 1 175 ? 5.667 14.868 12.073 1.00 77.00 175 GLU A C 1
ATOM 1467 O O . GLU A 1 175 ? 5.425 15.676 11.167 1.00 77.00 175 GLU A O 1
ATOM 1472 N N . LYS A 1 176 ? 6.691 15.046 12.921 1.00 78.62 176 LYS A N 1
ATOM 1473 C CA . LYS A 1 176 ? 7.640 16.167 12.804 1.00 78.62 176 LYS A CA 1
ATOM 1474 C C . LYS A 1 176 ? 8.432 16.071 11.504 1.00 78.62 176 LYS A C 1
ATOM 1476 O O . LYS A 1 176 ? 8.529 17.070 10.789 1.00 78.62 176 LYS A O 1
ATOM 1481 N N . GLU A 1 177 ? 8.935 14.885 11.173 1.00 70.00 177 GLU A N 1
ATOM 1482 C CA . GLU A 1 177 ? 9.627 14.606 9.910 1.00 70.00 177 GLU A CA 1
ATOM 1483 C C . GLU A 1 177 ? 8.710 14.859 8.710 1.00 70.00 177 GLU A C 1
ATOM 1485 O O . GLU A 1 177 ? 9.049 15.643 7.826 1.00 70.00 177 GLU A O 1
ATOM 1490 N N . ALA A 1 178 ? 7.497 14.301 8.709 1.00 67.50 178 ALA A N 1
ATOM 1491 C CA . ALA A 1 178 ? 6.524 14.489 7.636 1.00 67.50 178 ALA A CA 1
ATOM 1492 C C . ALA A 1 178 ? 6.134 15.964 7.450 1.00 67.50 178 ALA A C 1
ATOM 1494 O O . ALA A 1 178 ? 5.867 16.410 6.332 1.00 67.50 178 ALA A O 1
ATOM 1495 N N . ARG A 1 179 ? 6.088 16.751 8.531 1.00 68.56 179 ARG A N 1
ATOM 1496 C CA . ARG A 1 179 ? 5.839 18.197 8.468 1.00 68.56 179 ARG A CA 1
ATOM 1497 C C . ARG A 1 179 ? 7.022 18.955 7.866 1.00 68.56 179 ARG A C 1
ATOM 1499 O O . ARG A 1 179 ? 6.801 19.888 7.093 1.00 68.56 179 ARG A O 1
ATOM 1506 N N . LEU A 1 180 ? 8.252 18.571 8.204 1.00 65.94 180 LEU A N 1
ATOM 1507 C CA . LEU A 1 180 ? 9.471 19.123 7.604 1.00 65.94 180 LEU A CA 1
ATOM 1508 C C . LEU A 1 180 ? 9.536 18.798 6.111 1.00 65.94 180 LEU A C 1
ATOM 1510 O O . LEU A 1 180 ? 9.733 19.711 5.312 1.00 65.94 180 LEU A O 1
ATOM 1514 N N . TYR A 1 181 ? 9.265 17.548 5.737 1.00 60.72 181 TYR A N 1
ATOM 1515 C CA . TYR A 1 181 ? 9.189 17.103 4.348 1.00 60.72 181 TYR A CA 1
ATOM 1516 C C . TYR A 1 181 ? 8.129 17.863 3.552 1.00 60.72 181 TYR A C 1
ATOM 1518 O O . TYR A 1 181 ? 8.447 18.431 2.510 1.00 60.72 181 TYR A O 1
ATOM 1526 N N . ARG A 1 182 ? 6.897 17.974 4.070 1.00 61.62 182 ARG A N 1
ATOM 1527 C CA . ARG A 1 182 ? 5.837 18.779 3.437 1.00 61.62 182 ARG A CA 1
ATOM 1528 C C . ARG A 1 182 ? 6.269 20.227 3.231 1.00 61.62 182 ARG A C 1
ATOM 1530 O O . ARG A 1 182 ? 6.060 20.784 2.161 1.00 61.62 182 ARG A O 1
ATOM 1537 N N . LYS A 1 183 ? 6.917 20.835 4.228 1.00 58.88 183 LYS A N 1
ATOM 1538 C CA . LYS A 1 183 ? 7.432 22.207 4.126 1.00 58.88 183 LYS A CA 1
ATOM 1539 C C . LYS A 1 183 ? 8.561 22.332 3.096 1.00 58.88 183 LYS A C 1
ATOM 1541 O O . LYS A 1 183 ? 8.643 23.354 2.425 1.00 58.88 183 LYS A O 1
ATOM 1546 N N . TYR A 1 184 ? 9.435 21.334 2.988 1.00 47.72 184 TYR A N 1
ATOM 1547 C CA . TYR A 1 184 ? 10.555 21.323 2.048 1.00 47.72 184 TYR A CA 1
ATOM 1548 C C . TYR A 1 184 ? 10.071 21.161 0.601 1.00 47.72 184 TYR A C 1
ATOM 1550 O O . TYR A 1 184 ? 10.448 21.948 -0.264 1.00 47.72 184 TYR A O 1
ATOM 1558 N N . PHE A 1 185 ? 9.159 20.219 0.350 1.00 48.06 185 PHE A N 1
ATOM 1559 C CA . PHE A 1 185 ? 8.635 19.942 -0.989 1.00 48.06 185 PHE A CA 1
ATOM 1560 C C . PHE A 1 185 ? 7.600 20.954 -1.482 1.00 48.06 185 PHE A C 1
ATOM 1562 O O . PHE A 1 185 ? 7.608 21.268 -2.672 1.00 48.06 185 PHE A O 1
ATOM 1569 N N . ALA A 1 186 ? 6.821 21.573 -0.587 1.00 49.72 186 ALA A N 1
ATOM 1570 C CA . ALA A 1 186 ? 5.981 22.723 -0.938 1.00 49.72 186 ALA A CA 1
ATOM 1571 C C . ALA A 1 186 ? 6.794 23.883 -1.551 1.00 49.72 186 ALA A C 1
ATOM 1573 O O . ALA A 1 186 ? 6.249 24.686 -2.305 1.00 49.72 186 ALA A O 1
ATOM 1574 N N . ASN A 1 187 ? 8.099 23.956 -1.255 1.00 44.00 187 ASN A N 1
ATOM 1575 C CA . ASN A 1 187 ? 8.999 24.986 -1.769 1.00 44.00 187 ASN A CA 1
ATOM 1576 C C . ASN A 1 187 ? 9.807 24.558 -3.008 1.00 44.00 187 ASN A C 1
ATOM 1578 O O . ASN A 1 187 ? 10.413 25.423 -3.636 1.00 44.00 187 ASN A O 1
ATOM 1582 N N . LEU A 1 188 ? 9.867 23.263 -3.351 1.00 39.28 188 LEU A N 1
ATOM 1583 C CA . LEU A 1 188 ? 10.824 22.747 -4.344 1.00 39.28 188 LEU A CA 1
ATOM 1584 C C . LEU A 1 188 ? 10.239 22.451 -5.721 1.00 39.28 188 LEU A C 1
ATOM 1586 O O . LEU A 1 188 ? 10.961 22.570 -6.704 1.00 39.28 188 LEU A O 1
ATOM 1590 N N . ASN A 1 189 ? 8.961 22.112 -5.826 1.00 37.91 189 ASN A N 1
ATOM 1591 C CA . ASN A 1 189 ? 8.197 22.155 -7.072 1.00 37.91 189 ASN A CA 1
ATOM 1592 C C . ASN A 1 189 ? 6.810 21.583 -6.769 1.00 37.91 189 ASN A C 1
ATOM 1594 O O . ASN A 1 189 ? 6.742 20.487 -6.206 1.00 37.91 189 ASN A O 1
ATOM 1598 N N . PRO A 1 190 ? 5.713 22.188 -7.249 1.00 42.09 190 PRO A N 1
ATOM 1599 C CA . PRO A 1 190 ? 4.413 21.529 -7.256 1.00 42.09 190 PRO A CA 1
ATOM 1600 C C . PRO A 1 190 ? 4.404 20.227 -8.067 1.00 42.09 190 PRO A C 1
ATOM 1602 O O . PRO A 1 190 ? 3.385 19.577 -8.067 1.00 42.09 190 PRO A O 1
ATOM 1605 N N . VAL A 1 191 ? 5.490 19.819 -8.741 1.00 37.28 191 VAL A N 1
ATOM 1606 C CA . VAL A 1 191 ? 5.606 18.556 -9.498 1.00 37.28 191 VAL A CA 1
ATOM 1607 C C . VAL A 1 191 ? 5.701 17.317 -8.593 1.00 37.28 191 VAL A C 1
ATOM 1609 O O . VAL A 1 191 ? 5.194 16.264 -8.963 1.00 37.28 191 VAL A O 1
ATOM 1612 N N . LEU A 1 192 ? 6.285 17.434 -7.395 1.00 38.16 192 LEU A N 1
ATOM 1613 C CA . LEU A 1 192 ? 6.306 16.323 -6.429 1.00 38.16 192 LEU A CA 1
ATOM 1614 C C . LEU A 1 192 ? 5.004 16.247 -5.617 1.00 38.16 192 LEU A C 1
ATOM 1616 O O . LEU A 1 192 ? 4.576 15.156 -5.256 1.00 38.16 192 LEU A O 1
ATOM 1620 N N . ASP A 1 193 ? 4.317 17.381 -5.446 1.00 38.62 193 ASP A N 1
ATOM 1621 C CA . ASP A 1 193 ? 2.918 17.433 -4.986 1.00 38.62 193 ASP A CA 1
ATOM 1622 C C . ASP A 1 193 ? 1.921 17.110 -6.129 1.00 38.62 193 ASP A C 1
ATOM 1624 O O . ASP A 1 193 ? 0.809 16.649 -5.894 1.00 38.62 193 ASP A O 1
ATOM 1628 N N . ALA A 1 194 ? 2.326 17.245 -7.401 1.00 38.31 194 ALA A N 1
ATOM 1629 C CA . ALA A 1 194 ? 1.552 16.856 -8.589 1.00 38.31 194 ALA A CA 1
ATOM 1630 C C . ALA A 1 194 ? 1.525 15.338 -8.790 1.00 38.31 194 ALA A C 1
ATOM 1632 O O . ALA A 1 194 ? 0.845 14.848 -9.689 1.00 38.31 194 ALA A O 1
ATOM 1633 N N . GLY A 1 195 ? 2.228 14.583 -7.945 1.00 41.66 195 GLY A N 1
ATOM 1634 C CA . GLY A 1 195 ? 2.128 13.133 -7.863 1.00 41.66 195 GLY A CA 1
ATOM 1635 C C . GLY A 1 195 ? 0.924 12.651 -7.049 1.00 41.66 195 GLY A C 1
ATOM 1636 O O . GLY A 1 195 ? 0.597 11.471 -7.079 1.00 41.66 195 GLY A O 1
ATOM 1637 N N . VAL A 1 196 ? 0.233 13.550 -6.355 1.00 44.22 196 VAL A N 1
ATOM 1638 C CA . VAL A 1 196 ? -0.955 13.252 -5.560 1.00 44.22 196 VAL A CA 1
ATOM 1639 C C . VAL A 1 196 ? -2.166 13.519 -6.472 1.00 44.22 196 VAL A C 1
ATOM 1641 O O . VAL A 1 196 ? -2.486 14.660 -6.793 1.00 44.22 196 VAL A O 1
ATOM 1644 N N . GLY A 1 197 ? -2.773 12.457 -7.014 1.00 45.56 197 GLY A N 1
ATOM 1645 C CA . GLY A 1 197 ? -4.123 12.458 -7.605 1.00 45.56 197 GLY A CA 1
ATOM 1646 C C . GLY A 1 197 ? -5.080 13.455 -6.946 1.00 45.56 197 GLY A C 1
ATOM 1647 O O . GLY A 1 197 ? -5.186 13.559 -5.724 1.00 45.56 197 GLY A O 1
ATOM 1648 N N . GLY A 1 198 ? -5.719 14.258 -7.789 1.00 46.78 198 GLY A N 1
ATOM 1649 C CA . GLY A 1 198 ? -6.587 15.338 -7.341 1.00 46.78 198 GLY A CA 1
ATOM 1650 C C . GLY A 1 198 ? -7.957 14.822 -6.911 1.00 46.78 198 GLY A C 1
ATOM 1651 O O . GLY A 1 198 ? -8.346 13.700 -7.220 1.00 46.78 198 GLY A O 1
ATOM 1652 N N . MET A 1 199 ? -8.747 15.687 -6.273 1.00 46.69 199 MET A N 1
ATOM 1653 C CA . MET A 1 199 ? -10.143 15.388 -5.914 1.00 46.69 199 MET A CA 1
ATOM 1654 C C . MET A 1 199 ? -10.977 14.935 -7.135 1.00 46.69 199 MET A C 1
ATOM 1656 O O . MET A 1 199 ? -11.813 14.049 -7.006 1.00 46.69 199 MET A O 1
ATOM 1660 N N . ALA A 1 200 ? -10.672 15.457 -8.329 1.00 54.38 200 ALA A N 1
ATOM 1661 C CA . ALA A 1 200 ? -11.283 15.036 -9.593 1.00 54.38 200 ALA A CA 1
ATOM 1662 C C . ALA A 1 200 ? -10.974 13.574 -9.969 1.00 54.38 200 ALA A C 1
ATOM 1664 O O . ALA A 1 200 ? -11.846 12.874 -10.475 1.00 54.38 200 ALA A O 1
ATOM 1665 N N . ASP A 1 201 ? -9.759 13.093 -9.684 1.00 55.47 201 ASP A N 1
ATOM 1666 C CA . ASP A 1 201 ? -9.379 11.704 -9.953 1.00 55.47 201 ASP A CA 1
ATOM 1667 C C . ASP A 1 201 ? -10.136 10.741 -9.012 1.00 55.47 201 ASP A C 1
ATOM 1669 O O . ASP A 1 201 ? -10.527 9.643 -9.411 1.00 55.47 201 ASP A O 1
ATOM 1673 N N . MET A 1 202 ? -10.386 11.166 -7.766 1.00 56.16 202 MET A N 1
ATOM 1674 C CA . MET A 1 202 ? -11.218 10.429 -6.808 1.00 56.16 202 MET A CA 1
ATOM 1675 C C . MET A 1 202 ? -12.693 10.403 -7.232 1.00 56.16 202 MET A C 1
ATOM 1677 O O . MET A 1 202 ? -13.341 9.364 -7.115 1.00 56.16 202 MET A O 1
ATOM 1681 N N . GLU A 1 203 ? -13.232 11.525 -7.710 1.00 53.94 203 GLU A N 1
ATOM 1682 C CA . GLU A 1 203 ? -14.605 11.607 -8.222 1.00 53.94 203 GLU A CA 1
ATOM 1683 C C . GLU A 1 203 ? -14.793 10.723 -9.464 1.00 53.94 203 GLU A C 1
ATOM 1685 O O . GLU A 1 203 ? -15.747 9.948 -9.504 1.00 53.94 203 GLU A O 1
ATOM 1690 N N . GLU A 1 204 ? -13.851 10.731 -10.417 1.00 62.97 204 GLU A N 1
ATOM 1691 C CA . GLU A 1 204 ? -13.853 9.816 -11.573 1.00 62.97 204 GLU A CA 1
ATOM 1692 C C . GLU A 1 204 ? -13.820 8.348 -11.118 1.00 62.97 204 GLU A C 1
ATOM 1694 O O . GLU A 1 204 ? -14.564 7.501 -11.625 1.00 62.97 204 GLU A O 1
ATOM 1699 N N . GLU A 1 205 ? -12.986 8.033 -10.124 1.00 62.22 205 GLU A N 1
ATOM 1700 C CA . GLU A 1 205 ? -12.908 6.691 -9.563 1.00 62.22 205 GLU A CA 1
ATOM 1701 C C . GLU A 1 205 ? -14.237 6.250 -8.930 1.00 62.22 205 GLU A C 1
ATOM 1703 O O . GLU A 1 205 ? -14.703 5.136 -9.200 1.00 62.22 205 GLU A O 1
ATOM 1708 N N . LEU A 1 206 ? -14.852 7.116 -8.120 1.00 56.12 206 LEU A N 1
ATOM 1709 C CA . LEU A 1 206 ? -16.121 6.867 -7.438 1.00 56.12 206 LEU A CA 1
ATOM 1710 C C . LEU A 1 206 ? -17.284 6.725 -8.426 1.00 56.12 206 LEU A C 1
ATOM 1712 O O . LEU A 1 206 ? -18.047 5.763 -8.322 1.00 56.12 206 LEU A O 1
ATOM 1716 N N . ASP A 1 207 ? -17.400 7.626 -9.399 1.00 60.59 207 ASP A N 1
ATOM 1717 C CA . ASP A 1 207 ? -18.483 7.633 -10.385 1.00 60.59 207 ASP A CA 1
ATOM 1718 C C . ASP A 1 207 ? -18.483 6.366 -11.235 1.00 60.59 207 ASP A C 1
ATOM 1720 O O . ASP A 1 207 ? -19.518 5.734 -11.469 1.00 60.59 207 ASP A O 1
ATOM 1724 N N . GLU A 1 208 ? -17.315 5.954 -11.710 1.00 60.41 208 GLU A N 1
ATOM 1725 C CA . GLU A 1 208 ? -17.202 4.754 -12.526 1.00 60.41 208 GLU A CA 1
ATOM 1726 C C . GLU A 1 208 ? -17.335 3.466 -11.692 1.00 60.41 208 GLU A C 1
ATOM 1728 O O . GLU A 1 208 ? -17.917 2.490 -12.176 1.00 60.41 208 GLU A O 1
ATOM 1733 N N . ALA A 1 209 ? -16.898 3.456 -10.425 1.00 53.72 209 ALA A N 1
ATOM 1734 C CA . ALA A 1 209 ? -17.181 2.350 -9.506 1.00 53.72 209 ALA A CA 1
ATOM 1735 C C . ALA A 1 209 ? -18.693 2.209 -9.233 1.00 53.72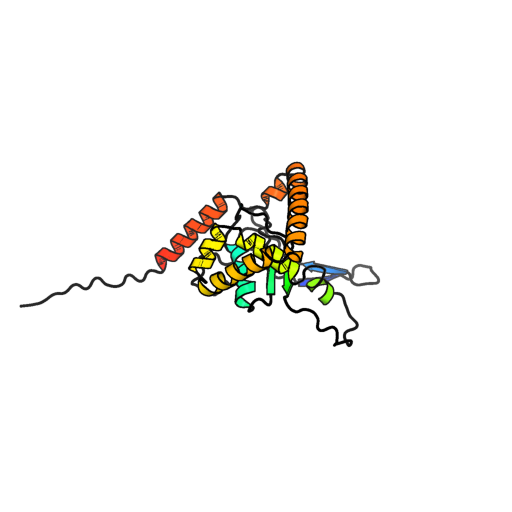 209 ALA A C 1
ATOM 1737 O O . ALA A 1 209 ? -19.224 1.093 -9.212 1.00 53.72 209 ALA A O 1
ATOM 1738 N N . MET A 1 210 ? -19.418 3.325 -9.090 1.00 56.28 210 MET A N 1
ATOM 1739 C CA . MET A 1 210 ? -20.879 3.326 -8.950 1.00 56.28 210 MET A CA 1
ATOM 1740 C C . MET A 1 210 ? -21.586 2.826 -10.217 1.00 56.28 210 MET A C 1
ATOM 1742 O O . MET A 1 210 ? -22.514 2.021 -10.115 1.00 56.28 210 MET A O 1
ATOM 1746 N N . LYS A 1 211 ? -21.117 3.212 -11.412 1.00 59.94 211 LYS A N 1
ATOM 1747 C CA . LYS A 1 211 ? -21.632 2.686 -12.694 1.00 59.94 211 LYS A CA 1
ATOM 1748 C C . LYS A 1 211 ? -21.464 1.168 -12.800 1.00 59.94 211 LYS A C 1
ATOM 1750 O O . LYS A 1 211 ? -22.392 0.486 -13.230 1.00 59.94 211 LYS A O 1
ATOM 1755 N N . SER A 1 212 ? -20.327 0.629 -12.356 1.00 50.94 212 SER A N 1
ATOM 1756 C CA . SER A 1 212 ? -20.079 -0.820 -12.337 1.00 50.94 212 SER A CA 1
ATOM 1757 C C . SER A 1 212 ? -21.000 -1.567 -11.365 1.00 50.94 212 SER A C 1
ATOM 1759 O O . SER A 1 212 ? -21.423 -2.681 -11.661 1.00 50.94 212 SER A O 1
ATOM 1761 N N . SER A 1 213 ? -21.338 -0.964 -10.220 1.00 46.66 213 SER A N 1
ATOM 1762 C CA . SER A 1 213 ? -22.226 -1.577 -9.221 1.00 46.66 213 SER A CA 1
ATOM 1763 C C . SER A 1 213 ? -23.706 -1.546 -9.622 1.00 46.66 213 SER A C 1
ATOM 1765 O O . SER A 1 213 ? -24.484 -2.355 -9.125 1.00 46.66 213 SER A O 1
ATOM 1767 N N . LEU A 1 214 ? -24.117 -0.628 -10.502 1.00 43.59 214 LEU A N 1
ATOM 1768 C CA . LEU A 1 214 ? -25.489 -0.563 -11.020 1.00 43.59 214 LEU A CA 1
ATOM 1769 C C . LEU A 1 214 ? -25.761 -1.614 -12.106 1.00 43.59 214 LEU A C 1
ATOM 1771 O O . LEU A 1 214 ? -26.907 -2.022 -12.280 1.00 43.59 214 LEU A O 1
ATOM 1775 N N . MET A 1 215 ? -24.726 -2.093 -12.803 1.00 42.28 215 MET A N 1
ATOM 1776 C CA . MET A 1 215 ? -24.859 -3.157 -13.807 1.00 42.28 215 MET A CA 1
ATOM 1777 C C . MET A 1 215 ? -24.919 -4.572 -13.209 1.00 42.28 215 MET A C 1
ATOM 1779 O O . MET A 1 215 ? -25.244 -5.513 -13.928 1.00 42.28 215 MET A O 1
ATOM 1783 N N . SER A 1 216 ? -24.635 -4.740 -11.912 1.00 38.34 216 SER A N 1
ATOM 1784 C CA . SER A 1 216 ? -24.652 -6.043 -11.231 1.00 38.34 216 SER A CA 1
ATOM 1785 C C . SER A 1 216 ? -25.932 -6.329 -10.443 1.00 38.34 216 SER A C 1
ATOM 1787 O O . SER A 1 216 ? -26.023 -7.387 -9.825 1.00 38.34 216 SER A O 1
ATOM 1789 N N . VAL A 1 217 ? -26.940 -5.446 -10.474 1.00 33.91 217 VAL A N 1
ATOM 1790 C CA . VAL A 1 217 ? -28.257 -5.736 -9.884 1.00 33.91 217 VAL A CA 1
ATOM 1791 C C . VAL A 1 217 ? -29.020 -6.667 -10.833 1.00 33.91 217 VAL A C 1
ATOM 1793 O O . VAL A 1 217 ? -29.445 -6.218 -11.902 1.00 33.91 217 VAL A O 1
ATOM 1796 N N . PRO A 1 218 ? -29.255 -7.948 -10.487 1.00 36.97 218 PRO A N 1
ATOM 1797 C CA . PRO A 1 218 ? -30.154 -8.776 -11.269 1.00 36.97 218 PRO A CA 1
ATOM 1798 C C . PRO A 1 218 ? -31.548 -8.181 -11.106 1.00 36.97 218 PRO A C 1
ATOM 1800 O O . PRO A 1 218 ? -32.037 -8.016 -9.987 1.00 36.97 218 PRO A O 1
ATOM 1803 N N . THR A 1 219 ? -32.201 -7.847 -12.213 1.00 38.00 219 THR A N 1
ATOM 1804 C CA . THR A 1 219 ? -33.594 -7.401 -12.221 1.00 38.00 219 THR A CA 1
ATOM 1805 C C . THR A 1 219 ? -34.480 -8.581 -11.809 1.00 38.00 219 THR A C 1
ATOM 1807 O O . THR A 1 219 ? -34.990 -9.332 -12.637 1.00 38.00 219 THR A O 1
ATOM 1810 N N . SER A 1 220 ? -34.624 -8.818 -10.504 1.00 39.53 220 SER A N 1
ATOM 1811 C CA . SER A 1 220 ? -35.515 -9.847 -9.988 1.00 39.53 220 SER A CA 1
ATOM 1812 C C . SER A 1 220 ? -36.950 -9.320 -9.940 1.00 39.53 220 SER A C 1
ATOM 1814 O O . SER A 1 220 ? -37.272 -8.456 -9.131 1.00 39.53 220 SER A O 1
ATOM 1816 N N . GLN A 1 221 ? -37.801 -9.954 -10.750 1.00 37.28 221 GLN A N 1
ATOM 1817 C CA . GLN A 1 221 ? -39.256 -10.084 -10.606 1.00 37.28 221 GLN A CA 1
ATOM 1818 C C . GLN A 1 221 ? -40.143 -8.868 -10.925 1.00 37.28 221 GLN A C 1
ATOM 1820 O O . GLN A 1 221 ? -40.477 -8.063 -10.064 1.00 37.28 221 GLN A O 1
ATOM 1825 N N . ALA A 1 222 ? -40.739 -8.904 -12.120 1.00 33.75 222 ALA A N 1
ATOM 1826 C CA . ALA A 1 222 ? -42.157 -8.591 -12.277 1.00 33.75 222 ALA A CA 1
ATOM 1827 C C . ALA A 1 222 ? -42.934 -9.917 -12.387 1.00 33.75 222 ALA A C 1
ATOM 1829 O O . ALA A 1 222 ? -43.035 -10.512 -13.457 1.00 33.75 222 ALA A O 1
ATOM 1830 N N . ARG A 1 223 ? -43.454 -10.418 -11.258 1.00 38.91 223 ARG A N 1
ATOM 1831 C CA . ARG A 1 223 ? -44.520 -11.432 -11.251 1.00 38.91 223 ARG A CA 1
ATOM 1832 C C . ARG A 1 223 ? -45.814 -10.750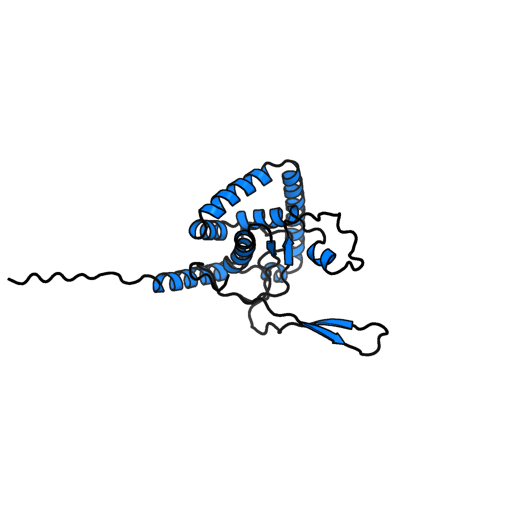 -11.706 1.00 38.91 223 ARG A C 1
ATOM 1834 O O . ARG A 1 223 ? -46.430 -10.043 -10.914 1.00 38.91 223 ARG A O 1
ATOM 1841 N N . SER A 1 224 ? -46.251 -10.971 -12.944 1.00 38.47 224 SER A N 1
ATOM 1842 C CA . SER A 1 224 ? -47.643 -10.727 -13.327 1.00 38.47 224 SER A CA 1
ATOM 1843 C C . SER A 1 224 ? -48.471 -11.964 -12.974 1.00 38.47 224 SER A C 1
ATOM 1845 O O . SER A 1 224 ? -48.421 -13.000 -13.633 1.00 38.47 224 SER A O 1
ATOM 1847 N N . GLY A 1 225 ? -49.225 -11.872 -11.878 1.00 38.56 225 GLY A N 1
ATOM 1848 C CA . GLY A 1 225 ? -50.311 -12.805 -11.612 1.00 38.56 225 GLY A CA 1
ATOM 1849 C C . GLY A 1 225 ? -51.432 -12.572 -12.621 1.00 38.56 225 GLY A C 1
ATOM 1850 O O . GLY A 1 225 ? -52.003 -11.487 -12.666 1.00 38.56 225 GLY A O 1
ATOM 1851 N N . SER A 1 226 ? -51.758 -13.590 -13.413 1.00 35.03 226 SER A N 1
ATOM 1852 C CA . SER A 1 226 ? -53.043 -13.674 -14.106 1.00 35.03 226 SER A CA 1
ATOM 1853 C C . SER A 1 226 ? -53.811 -14.857 -13.525 1.00 35.03 226 SER A C 1
ATOM 1855 O O . SER A 1 226 ? -53.486 -16.019 -13.741 1.00 35.03 226 SER A O 1
ATOM 1857 N N . VAL A 1 227 ? -54.806 -14.529 -12.704 1.00 39.84 227 VAL A N 1
ATOM 1858 C CA . VAL A 1 227 ? -55.859 -15.451 -12.279 1.00 39.84 227 VAL A CA 1
ATOM 1859 C C . VAL A 1 227 ? -56.901 -15.441 -13.394 1.00 39.84 227 VAL A C 1
ATOM 1861 O O . VAL A 1 227 ? -57.530 -14.410 -13.625 1.00 39.84 227 VAL A O 1
ATOM 1864 N N . GLN A 1 228 ? -57.066 -16.560 -14.098 1.00 38.53 228 GLN A N 1
ATOM 1865 C CA . GLN A 1 228 ? -58.209 -16.775 -14.987 1.00 38.53 228 GLN A CA 1
ATOM 1866 C C . GLN A 1 228 ? -59.385 -17.341 -14.178 1.00 38.53 228 GLN A C 1
ATOM 1868 O O . GLN A 1 228 ? -59.221 -18.300 -13.421 1.00 38.53 228 GLN A O 1
ATOM 1873 N N . ARG A 1 229 ? -60.553 -16.713 -14.336 1.00 35.34 229 ARG A N 1
ATOM 1874 C CA . ARG A 1 229 ? -61.873 -17.333 -14.181 1.00 35.34 229 ARG A CA 1
ATOM 1875 C C . ARG A 1 229 ? -62.411 -17.630 -15.570 1.00 35.34 229 ARG A C 1
ATOM 1877 O O . ARG A 1 229 ? -62.121 -16.805 -16.466 1.00 35.34 229 ARG A O 1
#

Secondary structure (DSSP, 8-state):
-TT-TT--S---EEPPPEEEEE-SS-SSPEEEEE-----SSSPPEE-S-SS-PPSS----HHHHHHHHHHHHHTTTSEEEE--EEETTEEES-EEEE-PPP-TT-------SHHHHHHSS-SHHHHHHHHHHHHT-HHHHHHHHHH-HHHHHHHHHHHHHHHH-HHHHHHHHHHHHHHHHHHHHHTTT-HHHHTTS--HHHHHHHHHHHHHHHHTT-------------

InterPro domains:
  IPR004166 Alpha-type protein kinase, alpha-kinase domain [PF02816] (5-117)
  IPR004166 Alpha-type protein kinase, alpha-kinase domain [PS51158] (1-154)
  IPR011009 Protein kinase-like domain superfamily [SSF56112] (9-102)
  IPR051852 Alpha-type Protein Kinase [PTHR45992] (2-111)

Radius of gyration: 21.98 Å; chains: 1; bounding box: 98×46×47 Å

Foldseek 3Di:
DQVPLLQLADDAAEWDWDWDWDDDPDPDIDIDIDTDDQPDPFAKAFQFALQARPFDQNQALRQLVVQVCVCVVVVNAKGWHRFIGGLRYGYDIAMEGADDDPPPPPPDPDDDVVCRNVVPRYPLSSLRHLLRSCRHPVNLVSCCVRPVPVSVVSVVVNVVLCVDPVSVVVVVVVVVVVVVVCVVVVPVDCSNVSSRHDPVSRVVSNVVSVVSVVVPDDPDDDDDDDDDD

pLDDT: mean 72.95, std 20.67, range [33.75, 97.19]

Sequence (229 aa):
FNKVETLPVRKVELLRACVLEMEWDSALPQLYLVEPFLDDNTPFRKFNNNEYVPGQQAVQNTPNMLSLFSYFHSDRQLLLCDVQGKKYKFTDPQFHSSEKDSAEDDDYEEGELRDWLHSDGGIEMMKRVLVGLHEQKSLHALCNRVWPEKMREFNKEVEQWKEDPEFKKLLEQWEKEARLYRKYFANLNPVLDAGVGGMADMEEELDEAMKSSLMSVPTSQARSGSVQR